Protein AF-A0A9P0B6K7-F1 (afdb_monomer)

Mean predicted aligned error: 12.82 Å

pLDDT: mean 78.96, std 17.1, range [26.72, 96.75]

Nearest PDB structures (foldseek):
  5yxw-assembly1_B  TM=3.369E-01  e=1.550E-01  Measles virus strain Ichinose-B95a
  7tpt-assembly1_C  TM=2.948E-01  e=5.892E+00  Bos taurus
  7omf-assembly1_A  TM=2.029E-01  e=9.571E+00  Homo sapiens

Organism: Brassicogethes aeneus (NCBI:txid1431903)

Solvent-accessible surface area (backbone atoms only — not comparable to full-atom values): 13622 Å² total; per-residue (Å²): 142,83,85,82,85,82,86,82,84,80,82,77,81,60,75,62,66,56,54,56,50,52,51,52,51,51,51,51,52,52,50,51,52,50,51,51,50,52,53,49,51,51,52,52,50,52,50,51,40,52,50,24,38,74,61,15,23,58,33,58,91,81,53,37,73,67,57,49,51,54,52,49,55,56,47,39,66,60,39,43,80,71,55,27,34,63,62,68,58,81,90,52,55,68,61,60,58,76,34,73,39,29,50,63,49,80,52,100,90,46,77,47,78,45,75,62,78,62,67,38,52,64,74,56,61,75,46,81,41,76,60,81,84,71,73,44,83,53,95,80,18,44,29,36,74,61,78,69,49,50,32,39,40,38,28,56,46,96,92,45,75,47,77,46,64,39,34,73,79,50,44,84,48,37,38,68,87,81,74,66,46,62,68,74,72,94,62,81,76,89,51,92,40,53,56,60,36,53,48,41,58,73,73,64,53,51,72,77,60,43,62,78,54,30,58,70,50,71,40,73,60,76,74,77,83,124

Foldseek 3Di:
DDDDDDDDDDDPPDPVVVVVVVVVVVVVVVVVVVVVVVVVVVVVLVVQCVVCQVQLFDRCSVQPLVNVLVVQVVVQVVCVVVQKGFPDDNVVSVLRRVDSQWHWDDDPPDIDIDGRTHMDRNQWDKDKDADDWDFDDDPQWTKIFDAFFGIWIWTDDPNDIDIATQGDPQVVQQDCPPSNDGDGDPDHDPPVQHRVLVVCVVVPHDPVVSVVRTDMDIDRPPPPPD

Sequence (226 aa):
MEEMLKIWTIKKKTLYDKYEADVHDLSSFIFNNMLNTIAMGRHIKKFQILQACKNHEIPTTLITPDILKSDLLRLQKHIEQADQKIAINLEDIHKYYELPITDCVIAEETLMVTVKVPIRRANFRWQLYELLTTPFAWHNQTCHIQHEALFLAVATRNQKEVALTISGTNLHQCKPYENKLCYLPRFSPDNLHGPQCAKMRFHGATVEEIAKTCPMRSLPHLTVFA

Structure (mmCIF, N/CA/C/O backbone):
data_AF-A0A9P0B6K7-F1
#
_entry.id   AF-A0A9P0B6K7-F1
#
loop_
_atom_site.group_P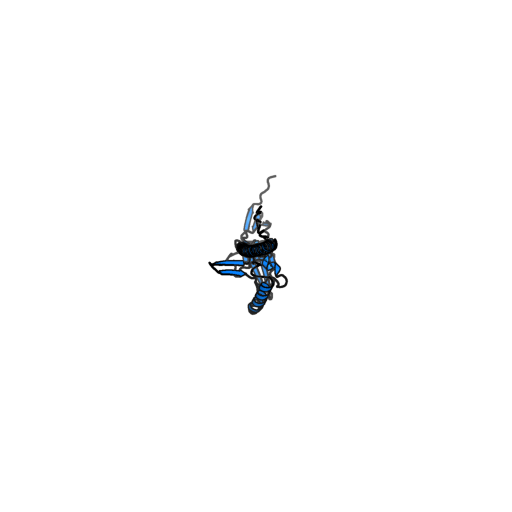DB
_atom_site.id
_atom_site.type_symbol
_atom_site.label_atom_id
_atom_site.label_alt_id
_atom_site.label_comp_id
_atom_site.label_asym_id
_atom_site.label_entity_id
_atom_site.label_seq_id
_atom_site.pdbx_PDB_ins_code
_atom_site.Cartn_x
_atom_site.Cartn_y
_atom_site.Cartn_z
_atom_site.occupancy
_atom_site.B_iso_or_equiv
_atom_site.auth_seq_id
_atom_site.auth_comp_id
_atom_site.auth_asym_id
_atom_site.auth_atom_id
_atom_site.pdbx_PDB_model_num
ATOM 1 N N . MET A 1 1 ? -30.777 15.189 109.398 1.00 36.34 1 MET A N 1
ATOM 2 C CA . MET A 1 1 ? -30.250 13.961 108.772 1.00 36.34 1 MET A CA 1
ATOM 3 C C . MET A 1 1 ? -31.208 13.584 107.664 1.00 36.34 1 MET A C 1
ATOM 5 O O . MET A 1 1 ? -32.210 12.958 107.954 1.00 36.34 1 MET A O 1
ATOM 9 N N . GLU A 1 2 ? -30.940 14.035 106.444 1.00 32.38 2 GLU A N 1
ATOM 10 C CA . GLU A 1 2 ? -31.607 13.567 105.224 1.00 32.38 2 GLU A CA 1
ATOM 11 C C . GLU A 1 2 ? -30.613 13.802 104.080 1.00 32.38 2 GLU A C 1
ATOM 13 O O . GLU A 1 2 ? -30.391 14.930 103.645 1.00 32.38 2 GLU A O 1
ATOM 18 N N . GLU A 1 3 ? -29.916 12.739 103.676 1.00 35.38 3 GLU A N 1
ATOM 19 C CA . GLU A 1 3 ? -29.108 12.716 102.457 1.00 35.38 3 GLU A CA 1
ATOM 20 C C . GLU A 1 3 ? -30.027 12.389 101.275 1.00 35.38 3 GLU A C 1
ATOM 22 O O . GLU A 1 3 ? -30.576 11.292 101.182 1.00 35.38 3 GLU A O 1
ATOM 27 N N . MET A 1 4 ? -30.192 13.338 100.350 1.00 33.88 4 MET A N 1
ATOM 28 C CA . MET A 1 4 ? -30.793 13.067 99.045 1.00 33.88 4 MET A CA 1
ATOM 29 C C . MET A 1 4 ? -29.769 12.412 98.111 1.00 33.88 4 MET A C 1
ATOM 31 O O . MET A 1 4 ? -28.758 13.018 97.747 1.00 33.88 4 MET A O 1
ATOM 35 N N . LEU A 1 5 ? -30.081 11.195 97.661 1.00 31.52 5 LEU A N 1
ATOM 36 C CA . LEU A 1 5 ? -29.404 10.502 96.566 1.00 31.52 5 LEU A CA 1
ATOM 37 C C . LEU A 1 5 ? -29.455 11.319 95.259 1.00 31.52 5 LEU A C 1
ATOM 39 O O . LEU A 1 5 ? -30.527 11.608 94.730 1.00 31.52 5 LEU A O 1
ATOM 43 N N . LYS A 1 6 ? -28.283 11.611 94.678 1.00 35.88 6 LYS A N 1
ATOM 44 C CA . LYS A 1 6 ? -28.133 12.044 93.277 1.00 35.88 6 LYS A CA 1
ATOM 45 C C . LYS A 1 6 ? -28.014 10.818 92.370 1.00 35.88 6 LYS A C 1
ATOM 47 O O . LYS A 1 6 ? -27.014 10.105 92.421 1.00 35.88 6 LYS A O 1
ATOM 52 N N . ILE A 1 7 ? -28.998 10.609 91.500 1.00 33.94 7 ILE A N 1
ATOM 53 C CA . ILE A 1 7 ? -28.937 9.613 90.424 1.00 33.94 7 ILE A CA 1
ATOM 54 C C . ILE A 1 7 ? -28.161 10.219 89.246 1.00 33.94 7 ILE A C 1
ATOM 56 O O . ILE A 1 7 ? -28.622 11.168 88.614 1.00 33.94 7 ILE A O 1
ATOM 60 N N . TRP A 1 8 ? -26.989 9.666 88.929 1.00 26.72 8 TRP A N 1
ATOM 61 C CA . TRP A 1 8 ? -26.284 9.934 87.673 1.00 26.72 8 TRP A CA 1
ATOM 62 C C . TRP A 1 8 ? -26.712 8.907 86.624 1.00 26.72 8 TRP A C 1
ATOM 64 O O . TRP A 1 8 ? -26.529 7.707 86.811 1.00 26.72 8 TRP A O 1
ATOM 74 N N . THR A 1 9 ? -27.254 9.372 85.498 1.00 27.61 9 THR A N 1
ATOM 75 C CA . THR A 1 9 ? -27.503 8.519 84.327 1.00 27.61 9 THR A CA 1
ATOM 76 C C . THR A 1 9 ? -26.298 8.616 83.395 1.00 27.61 9 THR A C 1
ATOM 78 O O . THR A 1 9 ? -26.086 9.645 82.753 1.00 27.61 9 THR A O 1
ATOM 81 N N . ILE A 1 10 ? -25.492 7.557 83.313 1.00 31.17 10 ILE A N 1
ATOM 82 C CA . ILE A 1 10 ? -24.402 7.457 82.335 1.00 31.17 10 ILE A CA 1
ATOM 83 C C . ILE A 1 10 ? -25.010 7.014 81.000 1.00 31.17 10 ILE A C 1
ATOM 85 O O . ILE A 1 10 ? -25.425 5.866 80.849 1.00 31.17 10 ILE A O 1
ATOM 89 N N . LYS A 1 11 ? -25.052 7.911 80.006 1.00 32.78 11 LYS A N 1
ATOM 90 C CA . LYS A 1 11 ? -25.327 7.523 78.615 1.00 32.78 11 LYS A CA 1
ATOM 91 C C . LYS A 1 11 ? -24.095 6.813 78.055 1.00 32.78 11 LYS A C 1
ATOM 93 O O . LYS A 1 11 ? -23.089 7.447 77.745 1.00 32.78 11 LYS A O 1
ATOM 98 N N . LYS A 1 12 ? -24.172 5.489 77.920 1.00 34.94 12 LYS A N 1
ATOM 99 C CA . LYS A 1 12 ? -23.176 4.687 77.203 1.00 34.94 12 LYS A CA 1
ATOM 100 C C . LYS A 1 12 ? -23.378 4.931 75.703 1.00 34.94 12 LYS A C 1
ATOM 102 O O . LYS A 1 12 ? -24.313 4.400 75.119 1.00 34.94 12 LYS A O 1
ATOM 107 N N . LYS A 1 13 ? -22.536 5.768 75.088 1.00 39.94 13 LYS A N 1
ATOM 108 C CA . LYS A 1 13 ? -22.441 5.858 73.624 1.00 39.94 13 LYS A CA 1
ATOM 109 C C . LYS A 1 13 ? -21.667 4.621 73.170 1.00 39.94 13 LYS A C 1
ATOM 111 O O . LYS A 1 13 ? -20.454 4.537 73.351 1.00 39.94 13 LYS A O 1
ATOM 116 N N . THR A 1 14 ? -22.398 3.601 72.746 1.00 38.84 14 THR A N 1
ATOM 117 C CA . THR A 1 14 ? -21.866 2.310 72.316 1.00 38.84 14 THR A CA 1
ATOM 118 C C . THR A 1 14 ? -20.941 2.501 71.117 1.00 38.84 14 THR A C 1
ATOM 120 O O . THR A 1 14 ? -21.320 3.102 70.121 1.00 38.84 14 THR A O 1
ATOM 123 N N . LEU A 1 15 ? -19.724 1.951 71.203 1.00 44.12 15 LEU A N 1
ATOM 124 C CA . LEU A 1 15 ? -18.731 1.879 70.117 1.00 44.12 15 LEU A CA 1
ATOM 125 C C . LEU A 1 15 ? -19.257 1.205 68.828 1.00 44.12 15 LEU A C 1
ATOM 127 O O . LEU A 1 15 ? -18.578 1.243 67.807 1.00 44.12 15 LEU A O 1
ATOM 131 N N . TYR A 1 16 ? -20.443 0.596 68.887 1.00 40.53 16 TYR A N 1
ATOM 132 C CA . TYR A 1 16 ? -21.089 -0.135 67.800 1.00 40.53 16 TYR A CA 1
ATOM 133 C C . TYR A 1 16 ? -21.592 0.786 66.675 1.00 40.53 16 TYR A C 1
ATOM 135 O O . TYR A 1 16 ? -21.326 0.504 65.512 1.00 40.53 16 TYR A O 1
ATOM 143 N N . ASP A 1 17 ? -22.182 1.941 67.004 1.00 44.69 17 ASP A N 1
ATOM 144 C CA . ASP A 1 17 ? -22.731 2.871 65.995 1.00 44.69 17 ASP A CA 1
ATOM 145 C C . ASP A 1 17 ? -21.632 3.543 65.154 1.00 44.69 17 ASP A C 1
ATOM 147 O O . ASP A 1 17 ? -21.862 3.988 64.032 1.00 44.69 17 ASP A O 1
ATOM 151 N N . LYS A 1 18 ? -20.408 3.617 65.695 1.00 47.25 18 LYS A N 1
ATOM 152 C CA . LYS A 1 18 ? -19.254 4.182 64.990 1.00 47.25 18 LYS A CA 1
ATOM 153 C C . LYS A 1 18 ? -18.725 3.224 63.918 1.00 47.25 18 LYS A C 1
ATOM 155 O O . LYS A 1 18 ? -18.372 3.666 62.836 1.00 47.25 18 LYS A O 1
ATOM 160 N N . TYR A 1 19 ? -18.736 1.920 64.198 1.00 48.81 19 TYR A N 1
ATOM 161 C CA . TYR A 1 19 ? -18.268 0.897 63.260 1.00 48.81 19 TYR A CA 1
ATOM 162 C C . TYR A 1 19 ? -19.183 0.764 62.035 1.00 48.81 19 TYR A C 1
ATOM 164 O O . TYR A 1 19 ? -18.69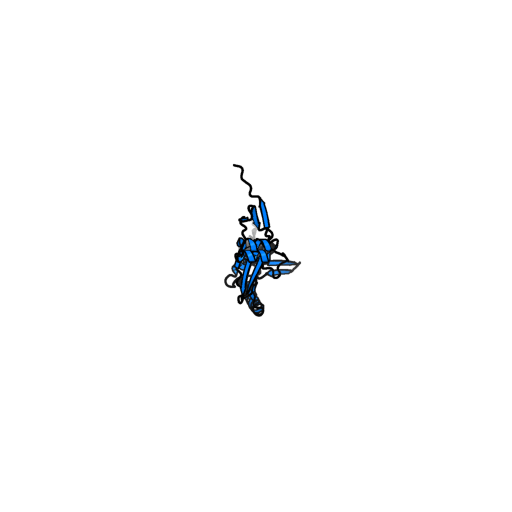7 0.558 60.929 1.00 48.81 19 TYR A O 1
ATOM 172 N N . GLU A 1 20 ? -20.498 0.909 62.208 1.00 50.34 20 GLU A N 1
ATOM 173 C CA . GLU A 1 20 ? -21.465 0.814 61.106 1.00 50.34 20 GLU A CA 1
ATOM 174 C C . GLU A 1 20 ? -21.425 2.053 60.192 1.00 50.34 20 GLU A C 1
ATOM 176 O O . GLU A 1 20 ? -21.462 1.923 58.967 1.00 50.34 20 GLU A O 1
ATOM 181 N N . ALA A 1 21 ? -21.229 3.245 60.773 1.00 54.16 21 ALA A N 1
ATOM 182 C CA . ALA A 1 21 ? -20.989 4.479 60.025 1.00 54.16 21 ALA A CA 1
ATOM 183 C C . ALA A 1 21 ? -19.657 4.443 59.252 1.00 54.16 21 ALA A C 1
ATOM 185 O O . ALA A 1 21 ? -19.632 4.781 58.070 1.00 54.16 21 ALA A O 1
ATOM 186 N N . ASP A 1 22 ? -18.577 3.957 59.875 1.00 56.88 22 ASP A N 1
ATOM 187 C CA . ASP A 1 22 ? -17.256 3.850 59.241 1.00 56.88 22 ASP A CA 1
ATOM 188 C C . ASP A 1 22 ? -17.259 2.833 58.074 1.00 56.88 22 ASP A C 1
ATOM 190 O O . ASP A 1 22 ? -16.620 3.062 57.046 1.00 56.88 22 ASP A O 1
ATOM 194 N N . VAL A 1 23 ? -18.012 1.727 58.181 1.00 59.69 23 VAL A N 1
ATOM 195 C CA . VAL A 1 23 ? -18.175 0.738 57.093 1.00 59.69 23 VAL A CA 1
ATOM 196 C C . VAL A 1 23 ? -19.015 1.299 55.942 1.00 59.69 23 VAL A C 1
ATOM 198 O O . VAL A 1 23 ? -18.675 1.086 54.774 1.00 59.69 23 VAL A O 1
ATOM 201 N N . HIS A 1 24 ? -20.080 2.049 56.240 1.00 60.25 24 HIS A N 1
ATOM 202 C CA . HIS A 1 24 ? -20.893 2.710 55.219 1.00 60.25 24 HIS A CA 1
ATOM 203 C C . HIS A 1 24 ? -20.095 3.800 54.478 1.00 60.25 24 HIS A C 1
ATOM 205 O O . HIS A 1 24 ? -20.134 3.866 53.245 1.00 60.25 24 HIS A O 1
ATOM 211 N N . ASP A 1 25 ? -19.290 4.589 55.193 1.00 66.62 25 ASP A N 1
ATOM 212 C CA . ASP A 1 25 ? -18.404 5.598 54.604 1.00 66.62 25 ASP A CA 1
ATOM 213 C C . ASP A 1 25 ? -17.283 4.976 53.762 1.00 66.62 25 ASP A C 1
ATOM 215 O O . ASP A 1 25 ? -17.015 5.445 52.654 1.00 66.62 25 ASP A O 1
ATOM 219 N N . LEU A 1 26 ? -16.687 3.860 54.199 1.00 66.00 26 LEU A N 1
ATOM 220 C CA . LEU A 1 26 ? -15.738 3.119 53.362 1.00 66.00 26 LEU A CA 1
ATOM 221 C C . LEU A 1 26 ? -16.402 2.572 52.093 1.00 66.00 26 LEU A C 1
ATOM 223 O O . LEU A 1 26 ? -15.822 2.661 51.011 1.00 66.00 26 LEU A O 1
ATOM 227 N N . SER A 1 27 ? -17.615 2.024 52.201 1.00 67.00 27 SER A N 1
ATOM 228 C CA . SER A 1 27 ? -18.336 1.471 51.050 1.00 67.00 27 SER A CA 1
ATOM 229 C C . SER A 1 27 ? -18.689 2.548 50.018 1.00 67.00 27 SER A C 1
ATOM 231 O O . SER A 1 27 ? -18.496 2.341 48.818 1.00 67.00 27 SER A O 1
ATOM 233 N N . SER A 1 28 ? -19.116 3.730 50.474 1.00 68.38 28 SER A N 1
ATOM 234 C CA . SER A 1 28 ? -19.447 4.860 49.606 1.00 68.38 28 SER A CA 1
ATOM 235 C C . SER A 1 28 ? -18.194 5.475 48.974 1.00 68.38 28 SER A C 1
ATOM 237 O O . SER A 1 28 ? -18.199 5.798 47.785 1.00 68.38 28 SER A O 1
ATOM 239 N N . PHE A 1 29 ? -17.081 5.546 49.711 1.00 71.31 29 PHE A N 1
ATOM 240 C CA . PHE A 1 29 ? -15.782 5.959 49.181 1.00 71.31 29 PHE A CA 1
ATOM 241 C C . PHE A 1 29 ? -15.262 4.994 48.106 1.00 71.31 29 PHE A C 1
ATOM 243 O O . PHE A 1 29 ? -14.816 5.433 47.044 1.00 71.31 29 PHE A O 1
ATOM 250 N N . ILE A 1 30 ? -15.354 3.678 48.332 1.00 72.25 30 ILE A N 1
ATOM 251 C CA . ILE A 1 30 ? -14.971 2.656 47.346 1.00 72.25 30 ILE A CA 1
ATOM 252 C C . ILE A 1 30 ? -15.859 2.754 46.101 1.00 72.25 30 ILE A C 1
ATOM 254 O O . ILE A 1 30 ? -15.341 2.769 44.984 1.00 72.25 30 ILE A O 1
ATOM 258 N N . PHE A 1 31 ? -17.176 2.880 46.272 1.00 76.56 31 PHE A N 1
ATOM 259 C CA . PHE A 1 31 ? -18.122 2.981 45.161 1.00 76.56 31 PHE A CA 1
ATOM 260 C C . PHE A 1 31 ? -17.895 4.246 44.318 1.00 76.56 31 PHE A C 1
ATOM 262 O O . PHE A 1 31 ? -17.816 4.166 43.092 1.00 76.56 31 PHE A O 1
ATOM 269 N N . ASN A 1 32 ? -17.688 5.401 44.957 1.00 75.62 32 ASN A N 1
ATOM 270 C CA . ASN A 1 32 ? -17.376 6.654 44.267 1.00 75.62 32 ASN A CA 1
ATOM 271 C C . ASN A 1 32 ? -16.035 6.586 43.523 1.00 75.62 32 ASN A C 1
ATOM 273 O O . ASN A 1 32 ? -15.947 7.010 42.371 1.00 75.62 32 ASN A O 1
ATOM 277 N N . ASN A 1 33 ? -14.999 5.992 44.124 1.00 74.94 33 ASN A N 1
ATOM 278 C CA . ASN A 1 33 ? -13.728 5.763 43.431 1.00 74.94 33 ASN A CA 1
ATOM 279 C C . ASN A 1 33 ? -13.879 4.803 42.247 1.00 74.94 33 ASN A C 1
ATOM 281 O O . ASN A 1 33 ? -13.280 5.027 41.194 1.00 74.94 33 ASN A O 1
ATOM 285 N N . MET A 1 34 ? -14.712 3.770 42.373 1.00 75.31 34 MET A N 1
ATOM 286 C CA . MET A 1 34 ? -14.998 2.839 41.285 1.00 75.31 34 MET A CA 1
ATOM 287 C C . MET A 1 34 ? -15.710 3.545 40.123 1.00 75.31 34 MET A C 1
ATOM 289 O O . MET A 1 34 ? -15.296 3.400 38.972 1.00 75.31 34 MET A O 1
ATOM 293 N N . LEU A 1 35 ? -16.716 4.377 40.412 1.00 77.62 35 LEU A N 1
ATOM 294 C CA . LEU A 1 35 ? -17.405 5.199 39.412 1.00 77.62 35 LEU A CA 1
ATOM 295 C C . LEU A 1 35 ? -16.454 6.177 38.715 1.00 77.62 35 LEU A C 1
ATOM 297 O O . LEU A 1 35 ? -16.458 6.262 37.485 1.00 77.62 35 LEU A O 1
ATOM 301 N N . ASN A 1 36 ? -15.593 6.853 39.476 1.00 77.12 36 ASN A N 1
ATOM 302 C CA . ASN A 1 36 ? -14.574 7.748 38.930 1.00 77.12 36 ASN A CA 1
ATOM 303 C C . ASN A 1 36 ? -13.581 6.994 38.036 1.00 77.12 36 ASN A C 1
ATOM 305 O O . ASN A 1 36 ? -13.214 7.482 36.968 1.00 77.12 36 ASN A O 1
ATOM 309 N N . THR A 1 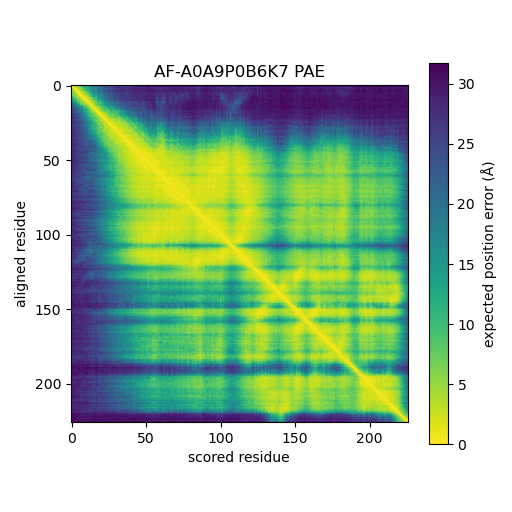37 ? -13.202 5.772 38.415 1.00 77.25 37 THR A N 1
ATOM 310 C CA . THR A 1 37 ? -12.313 4.916 37.614 1.00 77.25 37 THR A CA 1
ATOM 311 C C . THR A 1 37 ? -12.978 4.491 36.302 1.00 77.25 37 THR A C 1
ATOM 313 O O . THR A 1 37 ? -12.346 4.525 35.247 1.00 77.25 37 THR A O 1
ATOM 316 N N . ILE A 1 38 ? -14.271 4.151 36.327 1.00 80.12 38 ILE A N 1
ATOM 317 C CA . ILE A 1 38 ? -15.046 3.817 35.122 1.00 80.12 38 ILE A CA 1
ATOM 318 C C . ILE A 1 38 ? -15.172 5.039 34.205 1.00 80.12 38 ILE A C 1
ATOM 320 O O . ILE A 1 38 ? -14.963 4.923 32.994 1.00 80.12 38 ILE A O 1
ATOM 324 N N . ALA A 1 39 ? -15.493 6.208 34.765 1.00 78.38 39 ALA A N 1
ATOM 325 C CA . ALA A 1 39 ? -15.583 7.459 34.018 1.00 78.38 39 ALA A CA 1
ATOM 326 C C . ALA A 1 39 ? -14.239 7.803 33.359 1.00 78.38 39 ALA A C 1
ATOM 328 O O . ALA A 1 39 ? -14.185 8.036 32.149 1.00 78.38 39 ALA A O 1
ATOM 329 N N . MET A 1 40 ? -13.141 7.721 34.112 1.00 78.62 40 MET A N 1
ATOM 330 C CA . MET A 1 40 ? -11.788 7.913 33.591 1.00 78.62 40 MET A CA 1
ATOM 331 C C . MET A 1 40 ? -11.458 6.901 32.485 1.00 78.62 40 MET A C 1
ATOM 333 O O . MET A 1 40 ? -10.959 7.279 31.427 1.00 78.62 40 MET A O 1
ATOM 337 N N . GLY A 1 41 ? -11.826 5.628 32.661 1.00 79.94 41 GLY A N 1
ATOM 338 C CA . GLY A 1 41 ? -11.671 4.593 31.638 1.00 79.94 41 GLY A CA 1
ATOM 339 C C . GLY A 1 41 ? -12.409 4.915 30.333 1.00 79.94 41 GLY A C 1
ATOM 340 O O . GLY A 1 41 ? -11.873 4.683 29.248 1.00 79.94 41 GLY A O 1
ATOM 341 N N . ARG A 1 42 ? -13.609 5.509 30.406 1.00 81.81 42 ARG A N 1
ATOM 342 C CA . ARG A 1 42 ? -14.340 5.987 29.217 1.00 81.81 42 ARG A CA 1
ATOM 343 C C . ARG A 1 42 ? -13.609 7.139 28.530 1.00 81.81 42 ARG A C 1
ATOM 345 O O . ARG A 1 42 ? -13.485 7.123 27.305 1.00 81.81 42 ARG A O 1
ATOM 352 N N . HIS A 1 43 ? -13.093 8.102 29.294 1.00 83.75 43 HIS A N 1
ATOM 353 C CA . HIS A 1 43 ? -12.313 9.215 28.746 1.00 83.75 43 HIS A CA 1
ATOM 354 C C . HIS A 1 43 ? -11.029 8.736 28.062 1.00 83.75 43 HIS A C 1
ATOM 356 O O . HIS A 1 43 ? -10.747 9.168 26.945 1.00 83.75 43 HIS A O 1
ATOM 362 N N . ILE A 1 44 ? -10.305 7.795 28.674 1.00 86.00 44 ILE A N 1
ATOM 363 C CA . ILE A 1 44 ? -9.090 7.201 28.102 1.00 86.00 44 ILE A CA 1
ATOM 364 C C . ILE A 1 44 ? -9.408 6.486 26.787 1.00 86.00 44 ILE A C 1
ATOM 366 O O . ILE A 1 44 ? -8.746 6.742 25.784 1.00 86.00 44 ILE A O 1
ATOM 370 N N . LYS A 1 45 ? -10.453 5.647 26.750 1.00 86.31 45 LYS A N 1
ATOM 371 C CA . LYS A 1 45 ? -10.866 4.959 25.515 1.00 86.31 45 LYS A CA 1
ATOM 372 C C . LYS A 1 45 ? -11.230 5.947 24.412 1.00 86.31 45 LYS A C 1
ATOM 374 O O . LYS A 1 45 ? -10.755 5.805 23.290 1.00 86.31 45 LYS A O 1
ATOM 379 N N . LYS A 1 46 ? -12.030 6.970 24.731 1.00 87.19 46 LYS A N 1
ATOM 380 C CA . LYS A 1 46 ? -12.400 8.015 23.768 1.00 87.19 46 LYS A CA 1
ATOM 381 C C . LYS A 1 46 ? -11.159 8.725 23.231 1.00 87.19 46 LYS A C 1
ATOM 383 O O . LYS A 1 46 ? -11.036 8.902 22.026 1.00 87.19 46 LYS A O 1
ATOM 388 N N . PHE A 1 47 ? -10.224 9.085 24.106 1.00 88.88 47 PHE A N 1
ATOM 389 C CA . PHE A 1 47 ? -8.970 9.712 23.704 1.00 88.88 47 PHE A CA 1
ATOM 390 C C . PHE A 1 47 ? -8.139 8.805 22.787 1.00 88.88 47 PHE A C 1
ATOM 392 O O . PHE A 1 47 ? -7.705 9.259 21.735 1.00 88.88 47 PHE A O 1
ATOM 399 N N . GLN A 1 48 ? -7.977 7.524 23.129 1.00 90.56 48 GLN A N 1
ATOM 400 C CA . GLN A 1 48 ? -7.245 6.551 22.308 1.00 90.56 48 GLN A CA 1
ATOM 401 C C . GLN A 1 48 ? -7.857 6.392 20.913 1.00 90.56 48 GLN A C 1
ATOM 403 O O . GLN A 1 48 ? -7.131 6.402 19.924 1.00 90.56 48 GLN A O 1
ATOM 408 N N . ILE A 1 49 ? -9.188 6.307 20.823 1.00 90.62 49 ILE A N 1
ATOM 409 C CA . ILE A 1 49 ? -9.896 6.226 19.540 1.00 90.62 49 ILE A CA 1
ATOM 410 C C . ILE A 1 49 ? -9.630 7.479 18.700 1.00 90.62 49 ILE A C 1
ATOM 412 O O . ILE A 1 49 ? -9.305 7.376 17.522 1.00 90.62 49 ILE A O 1
ATOM 416 N N . LEU A 1 50 ? -9.731 8.665 19.309 1.00 91.12 50 LEU A N 1
ATOM 417 C CA . LEU A 1 50 ? -9.485 9.929 18.615 1.00 91.12 50 LEU A CA 1
ATOM 418 C C . LEU A 1 50 ? -8.033 10.060 18.141 1.00 91.12 50 LEU A C 1
ATOM 420 O O . LEU A 1 50 ? -7.807 10.590 17.057 1.00 91.12 50 LEU A O 1
ATOM 424 N N . GLN A 1 51 ? -7.063 9.587 18.925 1.00 92.88 51 GLN A N 1
ATOM 425 C CA . GLN A 1 51 ? -5.654 9.581 18.526 1.00 92.88 51 GLN A CA 1
ATOM 426 C C . GLN A 1 51 ? -5.410 8.641 17.345 1.00 92.88 51 GLN A C 1
ATOM 428 O O . GLN A 1 51 ? -4.849 9.078 16.345 1.00 92.88 51 GLN A O 1
ATOM 433 N N . ALA A 1 52 ? -5.915 7.404 17.407 1.00 93.50 52 ALA A N 1
ATOM 434 C CA . ALA A 1 52 ? -5.824 6.465 16.289 1.00 93.50 52 ALA A CA 1
ATOM 435 C C . ALA A 1 52 ? -6.446 7.061 15.013 1.00 93.50 52 ALA A C 1
ATOM 437 O O . ALA A 1 52 ? -5.813 7.090 13.964 1.00 93.50 52 ALA A O 1
ATOM 438 N N . CYS A 1 53 ? -7.633 7.665 15.126 1.00 90.81 53 CYS A N 1
ATOM 439 C CA . CYS A 1 53 ? -8.285 8.357 14.016 1.00 90.81 53 CYS A CA 1
ATOM 440 C C . CYS A 1 53 ? -7.449 9.503 13.427 1.00 90.81 53 CYS A C 1
ATOM 442 O O . CYS A 1 53 ? -7.374 9.633 12.208 1.00 90.81 53 CYS A O 1
ATOM 444 N N . LYS A 1 54 ? -6.814 10.332 14.268 1.00 92.25 54 LYS A N 1
ATOM 445 C CA . LYS A 1 54 ? -5.921 11.412 13.808 1.00 92.25 54 LYS A CA 1
ATOM 446 C C . LYS A 1 54 ? -4.690 10.877 13.081 1.00 92.25 54 LYS A C 1
ATOM 448 O O . LYS A 1 54 ? -4.227 11.512 12.141 1.00 92.25 54 LYS A O 1
ATOM 453 N N . ASN A 1 55 ? -4.193 9.719 13.501 1.00 93.31 55 ASN A N 1
ATOM 454 C CA . ASN A 1 55 ? -3.052 9.050 12.885 1.00 93.31 55 ASN A CA 1
ATOM 455 C C . ASN A 1 55 ? -3.441 8.195 11.668 1.00 93.31 55 ASN A C 1
ATOM 457 O O . ASN A 1 55 ? -2.574 7.564 11.069 1.00 93.31 55 ASN A O 1
ATOM 461 N N . HIS A 1 56 ? -4.724 8.166 11.290 1.00 93.19 56 HIS A N 1
ATOM 462 C CA . HIS A 1 56 ? -5.269 7.268 10.268 1.00 93.19 56 HIS A CA 1
ATOM 463 C C . HIS A 1 56 ? -5.093 5.772 10.590 1.00 93.19 56 HIS A C 1
ATOM 465 O O . HIS A 1 56 ? -5.153 4.923 9.702 1.00 93.19 56 HIS A O 1
ATOM 471 N N . GLU A 1 57 ? -4.924 5.423 11.860 1.00 94.50 57 GLU A N 1
ATOM 472 C CA . GLU A 1 57 ? -4.763 4.056 12.349 1.00 94.50 57 GLU A CA 1
ATOM 473 C C . GLU A 1 57 ? -6.109 3.455 12.764 1.00 94.50 57 GLU A C 1
ATOM 475 O O . GLU A 1 57 ? -7.059 4.160 13.118 1.00 94.50 57 GLU A O 1
ATOM 480 N N . ILE A 1 58 ? -6.194 2.123 12.746 1.00 95.50 58 ILE A N 1
ATOM 481 C CA . ILE A 1 58 ? -7.397 1.412 13.182 1.00 95.50 58 ILE A CA 1
ATOM 482 C C . ILE A 1 58 ? -7.470 1.459 14.721 1.00 95.50 58 ILE A C 1
ATOM 484 O O . ILE A 1 58 ? -6.585 0.918 15.389 1.00 95.50 58 ILE A O 1
ATOM 488 N N . PRO A 1 59 ? -8.528 2.035 15.323 1.00 94.00 59 PRO A N 1
ATOM 489 C CA . PRO A 1 59 ? -8.675 2.064 16.774 1.00 94.00 59 PRO A CA 1
ATOM 490 C C . PRO A 1 59 ? -8.960 0.658 17.325 1.00 94.00 59 PRO A C 1
ATOM 492 O O . PRO A 1 59 ? -10.093 0.179 17.272 1.00 94.00 59 PRO A O 1
ATOM 495 N N . THR A 1 60 ? -7.949 0.012 17.911 1.00 92.56 60 THR A N 1
ATOM 496 C CA . THR A 1 60 ? -8.023 -1.358 18.470 1.00 92.56 60 THR A CA 1
ATOM 497 C C . THR A 1 60 ? -9.082 -1.530 19.559 1.00 92.56 60 THR A C 1
ATOM 499 O O . THR A 1 60 ? -9.601 -2.626 19.760 1.00 92.56 60 THR A O 1
ATOM 502 N N . THR A 1 61 ? -9.426 -0.447 20.257 1.00 89.44 61 THR A N 1
ATOM 503 C CA . THR A 1 61 ? -10.464 -0.424 21.296 1.00 89.44 61 THR A CA 1
ATOM 504 C C . THR A 1 61 ? -11.884 -0.492 20.740 1.00 89.44 61 THR A C 1
ATOM 506 O O . THR A 1 61 ? -12.793 -0.864 21.482 1.00 89.44 61 THR A O 1
ATOM 509 N N . LEU A 1 62 ? -12.079 -0.129 19.467 1.00 90.75 62 LEU A N 1
ATOM 510 C CA . LEU A 1 62 ? -13.366 -0.169 18.772 1.00 90.75 62 LEU A CA 1
ATOM 511 C C . LEU A 1 62 ? -13.435 -1.345 17.790 1.00 90.75 62 LEU A C 1
ATOM 513 O O . LEU A 1 62 ? -14.447 -2.036 17.728 1.00 90.75 62 LEU A O 1
ATOM 517 N N . ILE A 1 63 ? -12.357 -1.575 17.039 1.00 94.56 63 ILE A N 1
ATOM 518 C CA . ILE A 1 63 ? -12.246 -2.625 16.025 1.00 94.56 63 ILE A CA 1
ATOM 519 C C . ILE A 1 63 ? -11.150 -3.587 16.479 1.00 94.56 63 ILE A C 1
ATOM 521 O O . ILE A 1 63 ? -9.962 -3.368 16.228 1.00 94.56 63 ILE A O 1
ATOM 525 N N . THR A 1 64 ? -11.546 -4.653 17.173 1.00 94.88 64 THR A N 1
ATOM 526 C CA . THR A 1 64 ? -10.615 -5.690 17.637 1.00 94.88 64 THR A CA 1
ATOM 527 C C . THR A 1 64 ? -10.153 -6.581 16.475 1.00 94.88 64 THR A C 1
ATOM 529 O O . THR A 1 64 ? -10.838 -6.647 15.448 1.00 94.88 64 THR A O 1
ATOM 532 N N . PRO A 1 65 ? -9.025 -7.307 16.618 1.00 95.56 65 PRO A N 1
ATOM 533 C CA . PRO A 1 65 ? -8.523 -8.187 15.561 1.00 95.56 65 PRO A CA 1
ATOM 534 C C . PRO A 1 65 ? -9.543 -9.231 15.093 1.00 95.56 65 PRO A C 1
ATOM 536 O O . PRO A 1 65 ? -9.606 -9.528 13.902 1.00 95.56 65 PRO A O 1
ATOM 539 N N . ASP A 1 66 ? -10.378 -9.746 16.000 1.00 95.69 66 ASP A N 1
ATOM 540 C CA . ASP A 1 66 ? -11.429 -10.715 15.670 1.00 95.69 66 ASP A CA 1
ATOM 541 C C . ASP A 1 66 ? -12.542 -10.095 14.818 1.00 95.69 66 ASP A C 1
ATOM 543 O O . ASP A 1 66 ? -12.966 -10.694 13.825 1.00 95.69 66 ASP A O 1
ATOM 547 N N . ILE A 1 67 ? -12.976 -8.874 15.166 1.00 95.75 67 ILE A N 1
ATOM 548 C CA . ILE A 1 67 ? -13.962 -8.112 14.385 1.00 95.75 67 ILE A CA 1
ATOM 549 C C . ILE A 1 67 ? -13.403 -7.857 12.984 1.00 95.75 67 ILE A C 1
ATOM 551 O O . ILE A 1 67 ? -14.041 -8.213 11.992 1.00 95.75 67 ILE A O 1
ATOM 555 N N . LEU A 1 68 ? -12.177 -7.327 12.900 1.00 96.19 68 LEU A N 1
ATOM 556 C CA . LEU A 1 68 ? -11.538 -7.032 11.621 1.00 96.19 68 LEU A CA 1
ATOM 557 C C . LEU A 1 68 ? -11.379 -8.296 10.772 1.00 96.19 68 LEU A C 1
ATOM 559 O O . LEU A 1 68 ? -11.712 -8.290 9.591 1.00 96.19 68 LEU A O 1
ATOM 563 N N . LYS A 1 69 ? -10.917 -9.404 11.357 1.00 96.75 69 LYS A N 1
ATOM 564 C CA . LYS A 1 69 ? -10.739 -10.673 10.641 1.00 96.75 69 LYS A CA 1
ATOM 565 C C . LYS A 1 69 ? -12.060 -11.203 10.082 1.00 96.75 69 LYS A C 1
ATOM 567 O O . LYS A 1 69 ? -12.098 -11.637 8.931 1.00 96.75 69 LYS A O 1
ATOM 572 N N . SER A 1 70 ? -13.137 -11.148 10.865 1.00 96.50 70 SER A N 1
ATOM 573 C CA . SER A 1 70 ? -14.480 -11.533 10.417 1.00 96.50 70 SER A CA 1
ATOM 574 C C . SER A 1 70 ? -14.961 -10.663 9.247 1.00 96.50 70 SER A C 1
ATOM 576 O O . SER A 1 70 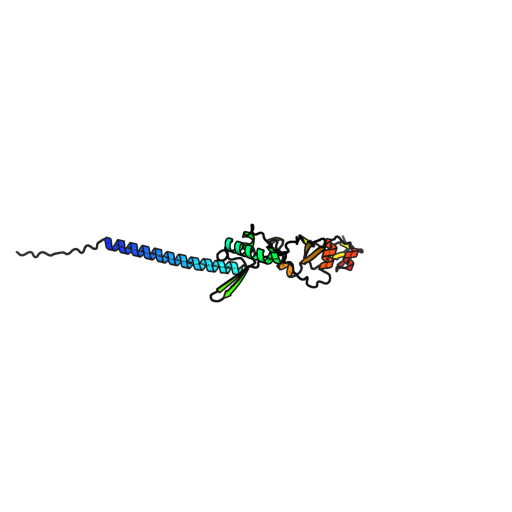? -15.451 -11.176 8.236 1.00 96.50 70 SER A O 1
ATOM 578 N N . ASP A 1 71 ? -14.758 -9.349 9.338 1.00 96.00 71 ASP A N 1
ATOM 579 C CA . ASP A 1 71 ? -15.137 -8.409 8.283 1.00 96.00 71 ASP A CA 1
ATOM 580 C C . ASP A 1 71 ? -14.321 -8.600 7.005 1.00 96.00 71 ASP A C 1
ATOM 582 O O . ASP A 1 71 ? -14.887 -8.623 5.909 1.00 96.00 71 ASP A O 1
ATOM 586 N N . LEU A 1 72 ? -13.013 -8.823 7.131 1.00 96.56 72 LEU A N 1
ATOM 587 C CA . LEU A 1 72 ? -12.137 -9.126 6.004 1.00 96.56 72 LEU A CA 1
ATOM 588 C C . LEU A 1 72 ? -12.507 -10.457 5.337 1.00 96.56 72 LEU A C 1
ATOM 590 O O . LEU A 1 72 ? -12.508 -10.535 4.112 1.00 96.56 72 LEU A O 1
ATOM 594 N N . LEU A 1 73 ? -12.889 -11.489 6.096 1.00 96.31 73 LEU A N 1
ATOM 595 C CA . LEU A 1 73 ? -13.385 -12.753 5.532 1.00 96.31 73 LEU A CA 1
ATOM 596 C C . LEU A 1 73 ? -14.656 -12.549 4.702 1.00 96.31 73 LEU A C 1
ATOM 598 O O . LEU A 1 73 ? -14.806 -13.129 3.625 1.00 96.31 73 LEU A O 1
ATOM 602 N N . ARG A 1 74 ? -15.578 -11.717 5.191 1.00 95.62 74 ARG A N 1
ATOM 603 C CA . ARG A 1 74 ? -16.799 -11.361 4.460 1.00 95.62 74 ARG A CA 1
ATOM 604 C C . ARG A 1 74 ? -16.483 -10.555 3.200 1.00 95.62 74 ARG A C 1
ATOM 606 O O . ARG A 1 74 ? -17.044 -10.846 2.146 1.00 95.62 74 ARG A O 1
ATOM 613 N N . LEU A 1 75 ? -15.565 -9.594 3.292 1.00 94.75 75 LEU A N 1
ATOM 614 C CA . LEU A 1 75 ? -15.102 -8.806 2.153 1.00 94.75 75 LEU A CA 1
ATOM 615 C C . LEU A 1 75 ? -14.432 -9.686 1.091 1.00 94.75 75 LEU A C 1
ATOM 617 O O . LEU A 1 75 ? -14.760 -9.560 -0.085 1.00 94.75 75 LEU A O 1
ATOM 621 N N . GLN A 1 76 ? -13.542 -10.597 1.498 1.00 94.69 76 GLN A N 1
ATOM 622 C CA . GLN A 1 76 ? -12.826 -11.518 0.612 1.00 94.69 76 GLN A CA 1
ATOM 623 C C . GLN A 1 76 ? -13.805 -12.309 -0.266 1.00 94.69 76 GLN A C 1
ATOM 625 O O . GLN A 1 76 ? -13.667 -12.303 -1.486 1.00 94.69 76 GLN A O 1
ATOM 630 N N . LYS A 1 77 ? -14.859 -12.882 0.332 1.00 93.62 77 LYS A N 1
ATOM 631 C CA . LYS A 1 77 ? -15.910 -13.609 -0.404 1.00 93.62 77 LYS A CA 1
ATOM 632 C C . LYS A 1 77 ? -16.611 -12.752 -1.461 1.00 93.62 77 LYS A C 1
ATOM 634 O O . LYS A 1 77 ? -17.024 -13.266 -2.496 1.00 93.62 77 LYS A O 1
ATOM 639 N N . HIS A 1 78 ? -16.778 -11.456 -1.198 1.00 93.44 78 HIS A N 1
ATOM 640 C CA . HIS A 1 78 ? -17.436 -10.544 -2.130 1.00 93.44 78 HIS A CA 1
ATOM 641 C C . HIS A 1 78 ? -16.519 -10.161 -3.299 1.00 93.44 78 HIS A C 1
ATOM 643 O O . HIS A 1 78 ? -16.941 -10.184 -4.451 1.00 93.44 78 HIS A O 1
ATOM 649 N N . ILE A 1 79 ? -15.249 -9.853 -3.020 1.00 93.75 79 ILE A N 1
ATOM 650 C CA . ILE A 1 79 ? -14.307 -9.378 -4.046 1.00 93.75 79 ILE A CA 1
ATOM 651 C C . ILE A 1 79 ? -13.728 -10.507 -4.910 1.00 93.75 79 ILE A C 1
ATOM 653 O O . ILE A 1 79 ? -13.304 -10.255 -6.038 1.00 93.75 79 ILE A O 1
ATOM 657 N N . GLU A 1 80 ? -13.746 -11.754 -4.431 1.00 92.94 80 GLU A N 1
ATOM 658 C CA . GLU A 1 80 ? -13.332 -12.929 -5.213 1.00 92.94 80 GLU A CA 1
ATOM 659 C C . GLU A 1 80 ? -14.132 -13.081 -6.510 1.00 92.94 80 GLU A C 1
ATOM 661 O O . GLU A 1 80 ? -13.574 -13.465 -7.538 1.00 92.94 80 GLU A O 1
ATOM 666 N N . GLN A 1 81 ? -15.406 -12.676 -6.498 1.00 90.62 81 GLN A N 1
ATOM 667 C CA . GLN A 1 81 ? -16.276 -12.670 -7.679 1.00 90.62 81 GLN A CA 1
ATOM 668 C C . GLN A 1 81 ? -15.733 -11.779 -8.812 1.00 90.62 81 GLN A C 1
ATOM 670 O O . GLN A 1 81 ? -16.065 -11.987 -9.976 1.00 90.62 81 GLN A O 1
ATOM 675 N N . ALA A 1 82 ? -14.873 -10.809 -8.485 1.00 88.88 82 ALA A N 1
ATOM 676 C CA . ALA A 1 82 ? -14.268 -9.865 -9.419 1.00 88.88 82 ALA A CA 1
ATOM 677 C C . ALA A 1 82 ? -12.782 -10.162 -9.730 1.00 88.88 82 ALA A C 1
ATOM 679 O O . ALA A 1 82 ? -12.060 -9.255 -10.152 1.00 88.88 82 ALA A O 1
ATOM 680 N N . ASP A 1 83 ? -12.299 -11.398 -9.516 1.00 89.06 83 ASP A N 1
ATOM 681 C CA . ASP A 1 83 ? -10.880 -11.788 -9.690 1.00 89.06 83 ASP A CA 1
ATOM 682 C C . ASP A 1 83 ? -9.937 -10.922 -8.823 1.00 89.06 83 ASP A C 1
ATOM 684 O O . ASP A 1 83 ? -8.823 -10.548 -9.213 1.00 89.06 83 ASP A O 1
ATOM 688 N N . GLN A 1 84 ? -10.408 -10.558 -7.626 1.00 91.00 84 GLN A N 1
ATOM 689 C CA . GLN A 1 84 ? -9.680 -9.771 -6.636 1.00 91.00 84 GLN A CA 1
ATOM 690 C C . GLN A 1 84 ? -9.505 -10.551 -5.338 1.00 91.00 84 GLN A C 1
ATOM 692 O O . GLN A 1 84 ? -10.239 -11.480 -5.021 1.00 91.00 84 GLN A O 1
ATOM 697 N N . LYS A 1 85 ? -8.488 -10.161 -4.582 1.00 92.56 85 LYS A N 1
ATOM 698 C CA . LYS A 1 85 ? -8.200 -10.677 -3.252 1.00 92.56 85 LYS A CA 1
ATOM 699 C C . LYS A 1 85 ? -7.597 -9.582 -2.403 1.00 92.56 85 LYS A C 1
ATOM 701 O O . LYS A 1 85 ? -7.007 -8.629 -2.916 1.00 92.56 85 LYS A O 1
ATOM 706 N N . ILE A 1 86 ? -7.706 -9.745 -1.103 1.00 93.25 86 ILE A N 1
ATOM 707 C CA . ILE A 1 86 ? -7.057 -8.867 -0.151 1.00 93.25 86 ILE A CA 1
ATOM 708 C C . ILE A 1 86 ? -5.526 -8.933 -0.348 1.00 93.25 86 ILE A C 1
ATOM 710 O O . ILE A 1 86 ? -4.952 -9.967 -0.715 1.00 93.25 86 ILE A O 1
ATOM 714 N N . ALA A 1 87 ? -4.853 -7.787 -0.214 1.00 89.62 87 ALA A N 1
ATOM 715 C CA . ALA A 1 87 ? -3.418 -7.690 -0.471 1.00 89.62 87 ALA A CA 1
ATOM 716 C C . ALA A 1 87 ? -2.565 -8.255 0.676 1.00 89.62 87 ALA A C 1
ATOM 718 O O . ALA A 1 87 ? -1.530 -8.860 0.400 1.00 89.62 87 ALA A O 1
ATOM 719 N N . ILE A 1 88 ? -3.015 -8.086 1.920 1.00 91.00 88 ILE A N 1
ATOM 720 C CA . ILE A 1 88 ? -2.378 -8.605 3.134 1.00 91.00 88 ILE A CA 1
ATOM 721 C C . ILE A 1 88 ? -3.120 -9.878 3.553 1.00 91.00 88 ILE A C 1
ATOM 723 O O . ILE A 1 88 ? -4.347 -9.932 3.520 1.00 91.00 88 ILE A O 1
ATOM 727 N N . ASN A 1 89 ? -2.381 -10.923 3.902 1.00 91.19 89 ASN A N 1
ATOM 728 C CA . ASN A 1 89 ? -2.978 -12.200 4.277 1.00 91.19 89 ASN A CA 1
ATOM 729 C C . ASN A 1 89 ? -3.699 -12.102 5.635 1.00 91.19 89 ASN A C 1
ATOM 731 O O . ASN A 1 89 ? -3.295 -11.332 6.505 1.00 91.19 89 ASN A O 1
ATOM 735 N N . LEU A 1 90 ? -4.753 -12.901 5.836 1.00 92.75 90 LEU A N 1
ATOM 736 C CA . LEU A 1 90 ? -5.568 -12.866 7.061 1.00 92.75 90 LEU A CA 1
ATOM 737 C C . LEU A 1 90 ? -4.821 -13.402 8.292 1.00 92.75 90 LEU A C 1
ATOM 739 O O . LEU A 1 90 ? -5.193 -13.087 9.422 1.00 92.75 90 LEU A O 1
ATOM 743 N N . GLU A 1 91 ? -3.777 -14.204 8.086 1.00 94.62 91 GLU A N 1
ATOM 744 C CA . GLU A 1 91 ? -2.849 -14.653 9.129 1.00 94.62 91 GLU A CA 1
ATOM 745 C C . GLU A 1 91 ? -2.004 -13.488 9.668 1.00 94.62 91 GLU A C 1
ATOM 747 O O . GLU A 1 91 ? -1.633 -13.469 10.840 1.00 94.62 91 GLU A O 1
ATOM 752 N N . ASP A 1 92 ? -1.777 -12.468 8.838 1.00 94.50 92 ASP A N 1
ATOM 753 C CA . ASP A 1 92 ? -0.991 -11.278 9.149 1.00 94.50 92 ASP A CA 1
ATOM 754 C C . ASP A 1 92 ? -1.874 -10.097 9.599 1.00 94.50 92 ASP A C 1
ATOM 756 O O . ASP A 1 92 ? -1.601 -8.940 9.277 1.00 94.50 92 ASP A O 1
ATOM 760 N N . ILE A 1 93 ? -2.950 -10.368 10.350 1.00 94.62 93 ILE A N 1
ATOM 761 C CA . ILE A 1 93 ? -3.948 -9.355 10.744 1.00 94.62 93 ILE A CA 1
ATOM 762 C C . ILE A 1 93 ? -3.334 -8.138 11.461 1.00 94.62 93 ILE A C 1
ATOM 764 O O . ILE A 1 93 ? -3.810 -7.018 11.303 1.00 94.62 93 ILE A O 1
ATOM 768 N N . HIS A 1 94 ? -2.244 -8.342 12.206 1.00 94.00 94 HIS A N 1
ATOM 769 C CA . HIS A 1 94 ? -1.517 -7.291 12.921 1.00 94.00 94 HIS A CA 1
ATOM 770 C C . HIS A 1 94 ? -1.003 -6.188 11.985 1.00 94.00 94 HIS A C 1
ATOM 772 O O . HIS A 1 94 ? -1.062 -5.017 12.346 1.00 94.00 94 HIS A O 1
ATOM 778 N N . LYS A 1 95 ? -0.614 -6.530 10.748 1.00 92.81 95 LYS A N 1
ATOM 779 C CA . LYS A 1 95 ? -0.103 -5.561 9.767 1.00 92.81 95 LYS A CA 1
ATOM 780 C C . LYS A 1 95 ? -1.135 -4.501 9.398 1.00 92.81 95 LYS A C 1
ATOM 782 O O . LYS A 1 95 ? -0.757 -3.409 9.009 1.00 92.81 95 LYS A O 1
ATOM 787 N N . TYR A 1 96 ? -2.433 -4.780 9.526 1.00 93.69 96 TYR A N 1
ATOM 788 C CA . TYR A 1 96 ? -3.471 -3.771 9.283 1.00 93.69 96 TYR A CA 1
ATOM 789 C C . TYR A 1 96 ? -3.443 -2.630 10.294 1.00 93.69 96 TYR A C 1
ATOM 791 O O . TYR A 1 96 ? -3.774 -1.501 9.945 1.00 93.69 96 TYR A O 1
ATOM 799 N N . TYR A 1 97 ? -3.052 -2.925 11.531 1.00 94.31 97 TYR A N 1
ATOM 800 C CA . TYR A 1 97 ? -3.009 -1.949 12.615 1.00 94.31 97 TYR A CA 1
ATOM 801 C C . TYR A 1 97 ? -1.754 -1.072 12.573 1.00 94.31 97 TYR A C 1
ATOM 803 O O . TYR A 1 97 ? -1.735 -0.025 13.204 1.00 94.31 97 TYR A O 1
ATOM 811 N N . GLU A 1 98 ? -0.739 -1.466 11.802 1.00 91.56 98 GLU A N 1
ATOM 812 C CA . GLU A 1 98 ? 0.485 -0.689 11.561 1.00 91.56 98 GLU A CA 1
ATOM 813 C C . GLU A 1 98 ? 0.327 0.314 10.403 1.00 91.56 98 GLU A C 1
ATOM 815 O O . GLU A 1 98 ? 1.238 1.088 10.108 1.00 91.56 98 GLU A O 1
ATOM 820 N N . LEU A 1 99 ? -0.811 0.283 9.698 1.00 89.31 99 LEU A N 1
ATOM 821 C CA . LEU A 1 99 ? -1.016 1.045 8.472 1.00 89.31 99 LEU A CA 1
ATOM 822 C C . LEU A 1 99 ? -1.918 2.269 8.684 1.00 89.31 99 LEU A C 1
ATOM 824 O O . LEU A 1 99 ? -2.978 2.154 9.306 1.00 89.31 99 LEU A O 1
ATOM 828 N N . PRO A 1 100 ? -1.585 3.414 8.055 1.00 90.25 100 PRO A N 1
ATOM 829 C CA . PRO A 1 100 ? -2.433 4.601 8.046 1.00 90.25 100 PRO A CA 1
ATOM 830 C C . PRO A 1 100 ? -3.563 4.455 7.005 1.00 90.25 100 PRO A C 1
ATOM 832 O O . PRO A 1 100 ? -3.571 5.119 5.968 1.00 90.25 100 PRO A O 1
ATOM 835 N N . ILE A 1 101 ? -4.484 3.514 7.230 1.00 89.31 101 ILE A N 1
ATOM 836 C CA . ILE A 1 101 ? -5.557 3.125 6.292 1.00 89.31 101 ILE A CA 1
ATOM 837 C C . ILE A 1 101 ? -6.965 3.462 6.789 1.00 89.31 101 ILE A C 1
ATOM 839 O O . ILE A 1 101 ? -7.942 2.910 6.287 1.00 89.31 101 ILE A O 1
ATOM 843 N N . THR A 1 102 ? -7.101 4.355 7.759 1.00 92.38 102 THR A N 1
ATOM 844 C CA . THR A 1 102 ? -8.391 4.675 8.379 1.00 92.38 102 THR A CA 1
ATOM 845 C C . THR A 1 102 ? -8.786 6.126 8.139 1.00 92.38 102 THR A C 1
ATOM 847 O O . THR A 1 102 ? -7.985 7.039 8.327 1.00 92.38 102 THR A O 1
ATOM 850 N N . ASP A 1 103 ? -10.049 6.343 7.778 1.00 90.44 103 ASP A N 1
ATOM 851 C CA . ASP A 1 103 ? -10.688 7.658 7.807 1.00 90.44 103 ASP A CA 1
ATOM 852 C C . ASP A 1 103 ? -11.770 7.663 8.883 1.00 90.44 103 ASP A C 1
ATOM 854 O O . ASP A 1 103 ? -12.608 6.759 8.938 1.00 90.44 103 ASP A O 1
ATOM 858 N N . CYS A 1 104 ? -11.785 8.700 9.714 1.00 91.12 104 CYS A N 1
ATOM 859 C CA . CYS A 1 104 ? -12.803 8.866 10.739 1.00 91.12 104 CYS A CA 1
ATOM 860 C C . CYS A 1 104 ? -13.634 10.120 10.489 1.00 91.12 104 CYS A C 1
ATOM 862 O O . CYS A 1 104 ? -13.091 11.199 10.257 1.00 91.12 104 CYS A O 1
ATOM 864 N N . VAL A 1 105 ? -14.952 9.982 10.610 1.00 91.06 105 VAL A N 1
ATOM 865 C CA . VAL A 1 105 ? -15.899 11.100 10.619 1.00 91.06 105 VAL A CA 1
ATOM 866 C C . VAL A 1 105 ? -16.539 11.154 11.995 1.00 91.06 105 VAL A C 1
ATOM 868 O O . VAL A 1 105 ? -17.146 10.183 12.448 1.00 91.06 105 VAL A O 1
ATOM 871 N N . ILE A 1 106 ? -16.374 12.289 12.667 1.00 86.56 106 ILE A N 1
ATOM 872 C CA . ILE A 1 106 ? -16.953 12.543 13.983 1.00 86.56 106 ILE A CA 1
ATOM 873 C C . ILE A 1 106 ? -18.105 13.522 13.783 1.00 86.56 106 ILE A C 1
ATOM 875 O O . ILE A 1 106 ? -17.878 14.663 13.384 1.00 86.56 106 ILE A O 1
ATOM 879 N N . ALA A 1 107 ? -19.321 13.069 14.060 1.00 84.94 107 ALA A N 1
ATOM 880 C CA . ALA A 1 107 ? -20.496 13.917 14.231 1.00 84.94 107 ALA A CA 1
ATOM 881 C C . ALA A 1 107 ? -20.913 13.924 15.712 1.00 84.94 107 ALA A C 1
ATOM 883 O O . ALA A 1 107 ? -20.339 13.185 16.513 1.00 84.94 107 ALA A O 1
ATOM 884 N N . GLU A 1 108 ? -21.887 14.765 16.075 1.00 77.69 108 GLU A N 1
ATOM 885 C CA . GLU A 1 108 ? -22.248 15.085 17.470 1.00 77.69 108 GLU A CA 1
ATOM 886 C C . GLU A 1 108 ? -22.368 13.851 18.380 1.00 77.69 108 GLU A C 1
ATOM 888 O O . GLU A 1 108 ? -21.766 13.824 19.454 1.00 77.69 108 GLU A O 1
ATOM 893 N N . GLU A 1 109 ? -23.042 12.795 17.918 1.00 82.25 109 GLU A N 1
ATOM 894 C CA . GLU A 1 109 ? -23.223 11.555 18.689 1.00 82.25 109 GLU A CA 1
ATOM 895 C C . GLU A 1 109 ? -22.633 10.305 18.024 1.00 82.25 109 GLU A C 1
ATOM 897 O O . GLU A 1 109 ? -22.626 9.225 18.617 1.00 82.25 109 GLU A O 1
ATOM 902 N N . THR A 1 110 ? -22.108 10.420 16.803 1.00 85.12 110 THR A N 1
ATOM 903 C CA . THR A 1 110 ? -21.674 9.257 16.021 1.00 85.12 110 THR A CA 1
ATOM 904 C C . THR A 1 110 ? -20.235 9.393 15.560 1.00 85.12 110 THR A C 1
ATOM 906 O O . THR A 1 110 ? -19.862 10.365 14.903 1.00 85.12 110 THR A O 1
ATOM 909 N N . LEU A 1 111 ? -19.442 8.362 15.839 1.00 86.12 111 LEU A N 1
ATOM 910 C CA . LEU A 1 111 ? -18.143 8.153 15.219 1.00 86.12 111 LEU A CA 1
ATOM 911 C C . LEU A 1 111 ? -18.292 7.098 14.125 1.00 86.12 111 LEU A C 1
ATOM 913 O O . LEU A 1 111 ? -18.608 5.944 14.413 1.00 86.12 111 LEU A O 1
ATOM 917 N N . MET A 1 112 ? -18.007 7.482 12.887 1.00 90.12 112 MET A N 1
ATOM 918 C CA . MET A 1 112 ? -17.898 6.554 11.772 1.00 90.12 112 MET A CA 1
ATOM 919 C C . MET A 1 112 ? -16.422 6.314 11.466 1.00 90.12 112 MET A C 1
ATOM 921 O O . MET A 1 112 ? -15.695 7.253 11.148 1.00 90.12 112 MET A O 1
ATOM 925 N N . VAL A 1 113 ? -15.990 5.057 11.552 1.00 92.19 113 VAL A N 1
ATOM 926 C CA . VAL A 1 113 ? -14.625 4.629 11.224 1.00 92.19 113 VAL A CA 1
ATOM 927 C C . VAL A 1 113 ? -14.663 3.830 9.929 1.00 92.19 113 VAL A C 1
ATOM 929 O O . VAL A 1 113 ? -15.326 2.800 9.850 1.00 92.19 113 VAL A O 1
ATOM 932 N N . THR A 1 114 ? -13.954 4.307 8.911 1.00 93.94 114 THR A N 1
ATOM 933 C CA . THR A 1 114 ? -13.854 3.660 7.600 1.00 93.94 114 THR A CA 1
ATOM 934 C C . THR A 1 114 ? -12.451 3.104 7.418 1.00 93.94 114 THR A C 1
ATOM 936 O O . THR A 1 114 ? -11.492 3.865 7.318 1.00 93.94 114 THR A O 1
ATOM 939 N N . VAL A 1 115 ? -12.326 1.778 7.339 1.00 93.75 115 VAL A N 1
ATOM 940 C CA . VAL A 1 115 ? -11.045 1.102 7.086 1.00 93.75 115 VAL A CA 1
ATOM 941 C C . VAL A 1 115 ? -10.886 0.841 5.586 1.00 93.75 115 VAL A C 1
ATOM 943 O O . VAL A 1 115 ? -11.655 0.095 4.979 1.00 93.75 115 VAL A O 1
ATOM 946 N N . LYS A 1 116 ? -9.868 1.445 4.973 1.00 91.00 116 LYS A N 1
ATOM 947 C CA . LYS A 1 116 ? -9.508 1.290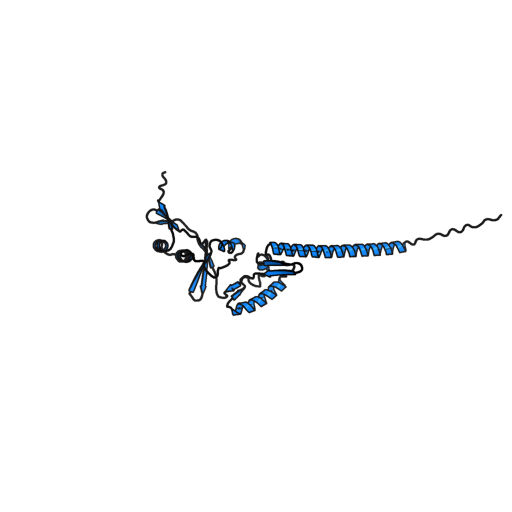 3.558 1.00 91.00 116 LYS A CA 1
ATOM 948 C C . LYS A 1 116 ? -8.666 0.032 3.363 1.00 91.00 116 LYS A C 1
ATOM 950 O O . LYS A 1 116 ? -7.440 0.067 3.412 1.00 91.00 116 LYS A O 1
ATOM 955 N N . VAL A 1 117 ? -9.327 -1.095 3.124 1.00 92.94 117 VAL A N 1
ATOM 956 C CA . VAL A 1 117 ? -8.654 -2.390 2.954 1.00 92.94 117 VAL A CA 1
ATOM 957 C C . VAL A 1 117 ? -7.889 -2.449 1.621 1.00 92.94 117 VAL A C 1
ATOM 959 O O . VAL A 1 117 ? -8.508 -2.328 0.560 1.00 92.94 117 VAL A O 1
ATOM 962 N N . PRO A 1 118 ? -6.564 -2.699 1.628 1.00 90.12 118 PRO A N 1
ATOM 963 C CA . PRO A 1 118 ? -5.803 -2.887 0.398 1.00 90.12 118 PRO A CA 1
ATOM 964 C C . PRO A 1 118 ? -6.217 -4.175 -0.328 1.00 90.12 118 PRO A C 1
ATOM 966 O O . PRO A 1 118 ? -6.175 -5.271 0.239 1.00 90.12 118 PRO A O 1
ATOM 969 N N . ILE A 1 119 ? -6.572 -4.054 -1.608 1.00 90.88 119 ILE A N 1
ATOM 970 C CA . ILE A 1 119 ? -6.961 -5.169 -2.482 1.00 90.88 119 ILE A CA 1
ATOM 971 C C . ILE A 1 119 ? -6.056 -5.240 -3.711 1.00 90.88 119 ILE A C 1
ATOM 973 O O . ILE A 1 119 ? -5.521 -4.236 -4.180 1.00 90.88 119 ILE A O 1
ATOM 977 N N . ARG A 1 120 ? -5.907 -6.439 -4.267 1.00 87.19 120 ARG A N 1
ATOM 978 C CA . ARG A 1 120 ? -5.128 -6.716 -5.477 1.00 87.19 120 ARG A CA 1
ATOM 979 C C . ARG A 1 120 ? -5.865 -7.691 -6.384 1.00 87.19 120 ARG A C 1
ATOM 981 O O . ARG A 1 120 ? -6.718 -8.449 -5.939 1.00 87.19 120 ARG A O 1
ATOM 988 N N . ARG A 1 121 ? -5.499 -7.725 -7.664 1.00 86.19 121 ARG A N 1
ATOM 989 C CA . ARG A 1 121 ? -6.002 -8.757 -8.584 1.00 86.19 121 ARG A CA 1
ATOM 990 C C . ARG A 1 121 ? -5.419 -10.123 -8.213 1.00 86.19 121 ARG A C 1
ATOM 992 O O . ARG A 1 121 ? -4.225 -10.221 -7.918 1.00 86.19 121 ARG A O 1
ATOM 999 N N . ALA A 1 122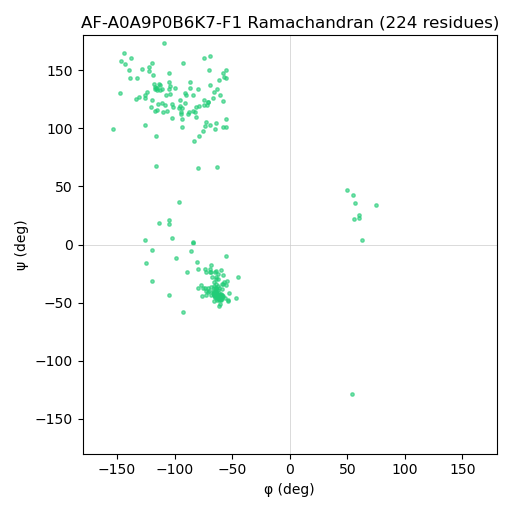 ? -6.236 -11.175 -8.233 1.00 81.88 122 ALA A N 1
ATOM 1000 C CA . ALA A 1 122 ? -5.850 -12.493 -7.733 1.00 81.88 122 ALA A CA 1
ATOM 1001 C C . ALA A 1 122 ? -4.679 -13.107 -8.520 1.00 81.88 122 ALA A C 1
ATOM 1003 O O . ALA A 1 122 ? -3.772 -13.697 -7.923 1.00 81.88 122 ALA A O 1
ATOM 1004 N N . ASN A 1 123 ? -4.663 -12.856 -9.831 1.00 80.25 123 ASN A N 1
ATOM 1005 C CA . ASN A 1 123 ? -3.731 -13.420 -10.808 1.00 80.25 123 ASN A CA 1
ATOM 1006 C C . ASN A 1 123 ? -2.634 -12.452 -11.283 1.00 80.25 123 ASN A C 1
ATOM 1008 O O . ASN A 1 123 ? -2.014 -12.681 -12.317 1.00 80.25 123 ASN A O 1
ATOM 1012 N N . PHE A 1 124 ? -2.388 -11.363 -10.550 1.00 81.00 124 PHE A N 1
ATOM 1013 C CA . PHE A 1 124 ? -1.272 -10.459 -10.830 1.00 81.00 124 PHE A CA 1
ATOM 1014 C C . PHE A 1 124 ? -0.234 -10.564 -9.715 1.00 81.00 124 PHE A C 1
ATOM 1016 O O . PHE A 1 124 ? -0.530 -10.324 -8.540 1.00 81.00 124 PHE A O 1
ATOM 1023 N N . ARG A 1 125 ? 0.997 -10.915 -10.089 1.00 82.75 125 ARG A N 1
ATOM 1024 C CA . ARG A 1 125 ? 2.171 -10.763 -9.228 1.00 82.75 125 ARG A CA 1
ATOM 1025 C C . ARG A 1 125 ? 2.926 -9.535 -9.705 1.00 82.75 125 ARG A C 1
ATOM 1027 O O . ARG A 1 125 ? 3.483 -9.552 -10.796 1.00 82.75 125 ARG A O 1
ATOM 1034 N N . TRP A 1 126 ? 2.867 -8.482 -8.900 1.00 86.38 126 TRP A N 1
ATOM 1035 C CA . TRP A 1 126 ? 3.570 -7.236 -9.166 1.00 86.38 126 TRP A CA 1
ATOM 1036 C C . TRP A 1 126 ? 4.985 -7.306 -8.605 1.00 86.38 126 TRP A C 1
ATOM 1038 O O . TRP A 1 126 ? 5.182 -7.734 -7.468 1.00 86.38 126 TRP A O 1
ATOM 1048 N N . GLN A 1 127 ? 5.943 -6.867 -9.407 1.00 88.75 127 GLN A N 1
ATOM 1049 C CA . GLN A 1 127 ? 7.320 -6.606 -9.023 1.00 88.75 127 GLN A CA 1
ATOM 1050 C C . GLN A 1 127 ? 7.569 -5.113 -9.181 1.00 88.75 127 GLN A C 1
ATOM 1052 O O . GLN A 1 127 ? 7.154 -4.513 -10.171 1.00 88.75 127 GLN A O 1
ATOM 1057 N N . LEU A 1 128 ? 8.202 -4.517 -8.178 1.00 89.62 128 LEU A N 1
ATOM 1058 C CA . LEU A 1 128 ? 8.546 -3.106 -8.189 1.00 89.62 128 LEU A CA 1
ATOM 1059 C C . LEU A 1 128 ? 10.040 -2.971 -8.465 1.00 89.62 128 LEU A C 1
ATOM 1061 O O . LEU A 1 128 ? 10.849 -3.607 -7.792 1.00 89.62 128 LEU A O 1
ATOM 1065 N N . TYR A 1 129 ? 10.382 -2.136 -9.436 1.00 89.12 129 TYR A N 1
ATOM 1066 C CA . TYR A 1 129 ? 11.749 -1.810 -9.810 1.00 89.12 129 TYR A CA 1
ATOM 1067 C C . TYR A 1 129 ? 11.988 -0.324 -9.604 1.00 89.12 129 TYR A C 1
ATOM 1069 O O . TYR A 1 129 ? 11.136 0.493 -9.951 1.00 89.12 129 TYR A O 1
ATOM 1077 N N . GLU A 1 130 ? 13.147 0.027 -9.066 1.00 87.62 130 GLU A N 1
ATOM 1078 C CA . GLU A 1 130 ? 13.617 1.408 -9.028 1.00 87.62 130 GLU A CA 1
ATOM 1079 C C . GLU A 1 130 ? 14.426 1.702 -10.293 1.00 87.62 130 GLU A C 1
ATOM 1081 O O . GLU A 1 130 ? 15.320 0.939 -10.668 1.00 87.62 130 GLU A O 1
ATOM 1086 N N . LEU A 1 131 ? 14.088 2.791 -10.981 1.00 83.44 131 LEU A N 1
ATOM 1087 C CA . LEU A 1 131 ? 14.764 3.200 -12.205 1.00 83.44 131 LEU A CA 1
ATOM 1088 C C . LEU A 1 131 ? 15.882 4.186 -11.873 1.00 83.44 131 LEU A C 1
ATOM 1090 O O . LEU A 1 131 ? 15.644 5.376 -11.694 1.00 83.44 131 LEU A O 1
ATOM 1094 N N . LEU A 1 132 ? 17.117 3.691 -11.852 1.00 83.25 132 LEU A N 1
ATOM 1095 C CA . LEU A 1 132 ? 18.310 4.510 -11.635 1.00 83.25 132 LEU A CA 1
ATOM 1096 C C . LEU A 1 132 ? 18.872 5.003 -12.969 1.00 83.25 132 LEU A C 1
ATOM 1098 O O . LEU A 1 132 ? 19.055 4.208 -13.889 1.00 83.25 132 LEU A O 1
ATOM 1102 N N . THR A 1 133 ? 19.156 6.298 -13.116 1.00 78.38 133 THR A N 1
ATOM 1103 C CA . THR A 1 133 ? 19.872 6.837 -14.288 1.00 78.38 133 THR A CA 1
ATOM 1104 C C . THR A 1 133 ? 21.354 6.967 -14.028 1.00 78.38 133 THR A C 1
ATOM 1106 O O . THR A 1 133 ? 21.770 7.707 -13.139 1.00 78.38 133 THR A O 1
ATOM 1109 N N . THR A 1 134 ? 22.148 6.340 -14.884 1.00 81.88 134 THR A N 1
ATOM 1110 C CA . THR A 1 134 ? 23.589 6.559 -14.963 1.00 81.88 134 THR A CA 1
ATOM 1111 C C . THR A 1 134 ? 23.905 7.395 -16.203 1.00 81.88 134 THR A C 1
ATOM 1113 O O . THR A 1 134 ? 23.377 7.087 -17.277 1.00 81.88 134 THR A O 1
ATOM 1116 N N . PRO A 1 135 ? 24.744 8.441 -16.097 1.00 87.12 135 PRO A N 1
ATOM 1117 C CA . PRO A 1 135 ? 25.270 9.132 -17.268 1.00 87.12 135 PRO A CA 1
ATOM 1118 C C . PRO A 1 135 ? 26.020 8.163 -18.187 1.00 87.12 135 PRO A C 1
ATOM 1120 O O . PRO A 1 135 ? 26.647 7.216 -17.713 1.00 87.12 135 PRO A O 1
ATOM 1123 N N . PHE A 1 136 ? 25.976 8.407 -19.492 1.00 86.50 136 PHE A N 1
ATOM 1124 C CA . PHE A 1 136 ? 26.646 7.575 -20.489 1.00 86.50 136 PHE A CA 1
ATOM 1125 C C . PHE A 1 136 ? 27.200 8.430 -21.631 1.00 86.50 136 PHE A C 1
ATOM 1127 O O . PHE A 1 136 ? 26.726 9.537 -21.886 1.00 86.50 136 PHE A O 1
ATOM 1134 N N . ALA A 1 137 ? 28.230 7.930 -22.308 1.00 88.06 137 ALA A N 1
ATOM 1135 C CA . ALA A 1 137 ? 28.848 8.626 -23.428 1.00 88.06 137 ALA A CA 1
ATOM 1136 C C . ALA A 1 137 ? 28.079 8.348 -24.726 1.00 88.06 137 ALA A C 1
ATOM 1138 O O . ALA A 1 137 ? 27.860 7.192 -25.085 1.00 88.06 137 ALA A O 1
ATOM 1139 N N . TRP A 1 138 ? 27.712 9.402 -25.453 1.00 88.00 138 TRP A N 1
ATOM 1140 C CA . TRP A 1 138 ? 27.136 9.306 -26.792 1.00 88.00 138 TRP A CA 1
ATOM 1141 C C . TRP A 1 138 ? 27.552 10.512 -27.628 1.00 88.00 138 TRP A C 1
ATOM 1143 O O . TRP A 1 138 ? 27.438 11.647 -27.179 1.00 88.00 138 TRP A O 1
ATOM 1153 N N . HIS A 1 139 ? 28.054 10.277 -28.844 1.00 88.38 139 HIS A N 1
ATOM 1154 C CA . HIS A 1 139 ? 28.390 11.323 -29.816 1.00 88.38 139 HIS A CA 1
ATOM 1155 C C . HIS A 1 139 ? 29.358 12.359 -29.223 1.00 88.38 139 HIS A C 1
ATOM 1157 O O . HIS A 1 139 ? 29.207 13.560 -29.421 1.00 88.38 139 HIS A O 1
ATOM 1163 N N . ASN A 1 140 ? 30.368 11.872 -28.490 1.00 87.44 140 ASN A N 1
ATOM 1164 C CA . ASN A 1 140 ? 31.372 12.689 -27.804 1.00 87.44 140 ASN A CA 1
ATOM 1165 C C . ASN A 1 140 ? 30.792 13.655 -26.745 1.00 87.44 140 ASN A C 1
ATOM 1167 O O . ASN A 1 140 ? 31.374 14.694 -26.433 1.00 87.44 140 ASN A O 1
ATOM 1171 N N . GLN A 1 141 ? 29.626 13.318 -26.198 1.00 88.62 141 GLN A N 1
ATOM 1172 C CA . GLN A 1 141 ? 28.952 14.054 -25.136 1.00 88.62 141 GLN A CA 1
ATOM 1173 C C . GLN A 1 141 ? 28.597 13.108 -23.992 1.00 88.62 141 GLN A C 1
ATOM 1175 O O . GLN A 1 141 ? 28.330 11.922 -24.203 1.00 88.62 141 GLN A O 1
ATOM 1180 N N . THR A 1 142 ? 28.547 13.644 -22.777 1.00 89.62 142 THR A N 1
ATOM 1181 C CA . THR A 1 142 ? 28.006 12.922 -21.625 1.00 89.62 142 THR A CA 1
ATOM 1182 C C . THR A 1 142 ? 26.511 13.187 -21.565 1.00 89.62 142 THR A C 1
ATOM 1184 O O . THR A 1 142 ? 26.068 14.311 -21.319 1.00 89.62 142 THR A O 1
ATOM 1187 N N . CYS A 1 143 ? 25.727 12.147 -21.811 1.00 88.19 143 CYS A N 1
ATOM 1188 C CA . CYS A 1 143 ? 24.277 12.199 -21.876 1.00 88.19 143 CYS A CA 1
ATOM 1189 C C . CYS A 1 143 ? 23.667 11.596 -20.612 1.00 88.19 143 CYS A C 1
ATOM 1191 O O . CYS A 1 143 ? 24.203 10.655 -20.025 1.00 88.19 143 CYS A O 1
ATOM 1193 N N . HIS A 1 144 ? 22.520 12.121 -20.199 1.00 87.88 144 HIS A N 1
ATOM 1194 C CA . HIS A 1 144 ? 21.658 11.479 -19.216 1.00 87.88 144 HIS A CA 1
ATOM 1195 C C . HIS A 1 144 ? 20.214 11.492 -19.710 1.00 87.88 144 HIS A C 1
ATOM 1197 O O . HIS A 1 144 ? 19.755 12.446 -20.345 1.00 87.88 144 HIS A O 1
ATOM 1203 N N . ILE A 1 145 ? 19.496 10.408 -19.424 1.00 84.81 145 ILE A N 1
ATOM 1204 C CA . ILE A 1 145 ? 18.071 10.300 -19.733 1.00 84.81 145 ILE A CA 1
ATOM 1205 C C . ILE A 1 145 ? 17.315 11.155 -18.721 1.00 84.81 145 ILE A C 1
ATOM 1207 O O . ILE A 1 145 ? 17.452 10.949 -17.516 1.00 84.81 145 ILE A O 1
ATOM 1211 N N . GLN A 1 146 ? 16.507 12.096 -19.203 1.00 79.25 146 GLN A N 1
ATOM 1212 C CA . GLN A 1 146 ? 15.581 12.825 -18.348 1.00 79.25 146 GLN A CA 1
ATOM 1213 C C . GLN A 1 146 ? 14.342 11.952 -18.146 1.00 79.25 146 GLN A C 1
ATOM 1215 O O . GLN A 1 146 ? 13.658 11.610 -19.107 1.00 79.25 146 GLN A O 1
ATOM 1220 N N . HIS A 1 147 ? 14.041 11.556 -16.911 1.00 71.00 147 HIS A N 1
ATOM 1221 C CA . HIS A 1 147 ? 12.777 10.883 -16.624 1.00 71.00 147 HIS A CA 1
ATOM 1222 C C . HIS A 1 147 ? 12.162 11.361 -15.318 1.00 71.00 147 HIS A C 1
ATOM 1224 O O . HIS A 1 147 ? 12.851 11.719 -14.369 1.00 71.00 147 HIS A O 1
ATOM 1230 N N . GLU A 1 148 ? 10.835 11.302 -15.281 1.00 69.81 148 GLU A N 1
ATOM 1231 C CA . GLU A 1 148 ? 10.033 11.693 -14.122 1.00 69.81 148 GLU A CA 1
ATOM 1232 C C . GLU A 1 148 ? 9.596 10.481 -13.273 1.00 69.81 148 GLU A C 1
ATOM 1234 O O . GLU A 1 148 ? 9.105 10.648 -12.159 1.00 69.81 148 GLU A O 1
ATOM 1239 N N . ALA A 1 149 ? 9.763 9.244 -13.768 1.00 70.94 149 ALA A N 1
ATOM 1240 C CA . ALA A 1 149 ? 9.308 8.021 -13.088 1.00 70.94 149 ALA A CA 1
ATOM 1241 C C . ALA A 1 149 ? 10.380 7.344 -12.233 1.00 70.94 149 ALA A C 1
ATOM 1243 O O . ALA A 1 149 ? 11.314 6.776 -12.780 1.00 70.94 149 ALA A O 1
ATOM 1244 N N . LEU A 1 150 ? 10.217 7.347 -10.910 1.00 79.56 150 LEU A N 1
ATOM 1245 C CA . LEU A 1 150 ? 11.184 6.745 -9.987 1.00 79.56 150 LEU A CA 1
ATOM 1246 C C . LEU A 1 150 ? 11.030 5.221 -9.893 1.00 79.56 150 LEU A C 1
ATOM 1248 O O . LEU A 1 150 ? 12.026 4.504 -9.839 1.00 79.56 150 LEU A O 1
ATOM 1252 N N . PHE A 1 151 ? 9.789 4.721 -9.925 1.00 87.06 151 PHE A N 1
ATOM 1253 C CA . PHE A 1 151 ? 9.515 3.286 -9.859 1.00 87.06 151 PHE A CA 1
ATOM 1254 C C . PHE A 1 151 ? 8.728 2.780 -11.067 1.00 87.06 151 PHE A C 1
ATOM 1256 O O . PHE A 1 151 ? 7.878 3.475 -11.632 1.00 87.06 151 PHE A O 1
ATOM 1263 N N . LEU A 1 152 ? 8.979 1.523 -11.420 1.00 87.56 152 LEU A N 1
ATOM 1264 C CA . LEU A 1 152 ? 8.256 0.760 -12.425 1.00 87.56 152 LEU A CA 1
ATOM 1265 C C . LEU A 1 152 ? 7.647 -0.479 -11.768 1.00 87.56 152 LEU A C 1
ATOM 1267 O O . LEU A 1 152 ? 8.358 -1.333 -11.244 1.00 87.56 152 LEU A O 1
ATOM 1271 N N . ALA A 1 153 ? 6.322 -0.579 -11.795 1.00 89.19 153 ALA A N 1
ATOM 1272 C CA . ALA A 1 153 ? 5.599 -1.763 -11.359 1.00 89.19 153 ALA A CA 1
ATOM 1273 C C . ALA A 1 153 ? 5.305 -2.645 -12.573 1.00 89.19 153 ALA A C 1
ATOM 1275 O O . ALA A 1 153 ? 4.605 -2.216 -13.490 1.00 89.19 153 ALA A O 1
ATOM 1276 N N . VAL A 1 154 ? 5.812 -3.874 -12.569 1.00 88.50 154 VAL A N 1
ATOM 1277 C CA . VAL A 1 154 ? 5.665 -4.843 -13.659 1.00 88.50 154 VAL A CA 1
ATOM 1278 C C . VAL A 1 154 ? 4.885 -6.049 -13.161 1.00 88.50 154 VAL A C 1
ATOM 1280 O O . VAL A 1 154 ? 5.155 -6.576 -12.083 1.00 88.50 154 VAL A O 1
ATOM 1283 N N . ALA A 1 155 ? 3.911 -6.504 -13.938 1.00 87.75 155 ALA A N 1
ATOM 1284 C CA . ALA A 1 155 ? 3.235 -7.769 -13.706 1.00 87.75 155 ALA A CA 1
ATOM 1285 C C . ALA A 1 155 ? 3.013 -8.510 -15.018 1.00 87.75 155 ALA A C 1
ATOM 1287 O O . ALA A 1 155 ? 2.662 -7.916 -16.033 1.00 87.75 155 ALA A O 1
ATOM 1288 N N . THR A 1 156 ? 3.144 -9.831 -14.973 1.00 83.31 156 THR A N 1
ATOM 1289 C CA . THR A 1 156 ? 2.877 -10.698 -16.124 1.00 83.31 156 THR A CA 1
ATOM 1290 C C . THR A 1 156 ? 1.582 -11.470 -15.902 1.00 83.31 156 THR A C 1
ATOM 1292 O O . THR A 1 156 ? 1.416 -12.120 -14.868 1.00 83.31 156 THR A O 1
ATOM 1295 N N . ARG A 1 157 ? 0.668 -11.431 -16.878 1.00 78.25 157 ARG A N 1
ATOM 1296 C CA . ARG A 1 157 ? -0.537 -12.275 -16.919 1.00 78.25 157 ARG A CA 1
ATOM 1297 C C . ARG A 1 157 ? -0.694 -12.873 -18.309 1.00 78.25 157 ARG A C 1
ATOM 1299 O O . ARG A 1 157 ? -0.788 -12.130 -19.277 1.00 78.25 157 ARG A O 1
ATOM 1306 N N . ASN A 1 158 ? -0.796 -14.199 -18.411 1.00 76.69 158 ASN A N 1
ATOM 1307 C CA . ASN A 1 158 ? -1.035 -14.904 -19.680 1.00 76.69 158 ASN A CA 1
ATOM 1308 C C . ASN A 1 158 ? -0.079 -14.445 -20.802 1.00 76.69 158 ASN A C 1
ATOM 1310 O O . ASN A 1 158 ? -0.532 -14.100 -21.889 1.00 76.69 158 ASN A O 1
ATOM 1314 N N . GLN A 1 159 ? 1.224 -14.359 -20.501 1.00 73.56 159 GLN A N 1
ATOM 1315 C CA . GLN A 1 159 ? 2.282 -13.864 -21.404 1.00 73.56 159 GLN A CA 1
ATOM 1316 C C . GLN A 1 159 ? 2.159 -12.391 -21.840 1.00 73.56 159 GLN A C 1
ATOM 1318 O O . GLN A 1 159 ? 2.985 -11.912 -22.610 1.00 73.56 159 GLN A O 1
ATOM 1323 N N . LYS A 1 160 ? 1.174 -11.642 -21.332 1.00 78.06 160 LYS A N 1
ATOM 1324 C CA . LYS A 1 160 ? 1.089 -10.190 -21.501 1.00 78.06 160 LYS A CA 1
ATOM 1325 C C . LYS A 1 160 ? 1.683 -9.503 -20.282 1.00 78.06 160 LYS A C 1
ATOM 1327 O O . LYS A 1 160 ? 1.181 -9.649 -19.163 1.00 78.06 160 LYS A O 1
ATOM 1332 N N . GLU A 1 161 ? 2.749 -8.755 -20.517 1.00 81.75 161 GLU A N 1
ATOM 1333 C CA . GLU A 1 161 ? 3.339 -7.886 -19.513 1.00 81.75 161 GLU A CA 1
ATOM 1334 C C . GLU A 1 161 ? 2.543 -6.580 -19.409 1.00 81.75 161 GLU A C 1
ATOM 1336 O O . GLU A 1 161 ? 2.176 -5.953 -20.405 1.00 81.75 161 GLU A O 1
ATOM 1341 N N . VAL A 1 162 ? 2.262 -6.174 -18.177 1.00 82.94 162 VAL A N 1
ATOM 1342 C CA . VAL A 1 162 ? 1.693 -4.877 -17.838 1.00 82.94 162 VAL A CA 1
ATOM 1343 C C . VAL A 1 162 ? 2.721 -4.152 -16.987 1.00 82.94 162 VAL A C 1
ATOM 1345 O O . VAL A 1 162 ? 2.996 -4.579 -15.867 1.00 82.94 162 VAL A O 1
ATOM 1348 N N . ALA A 1 163 ? 3.252 -3.045 -17.503 1.00 84.12 163 ALA A N 1
ATOM 1349 C CA . ALA A 1 163 ? 4.126 -2.162 -16.741 1.00 84.12 163 ALA A CA 1
ATOM 1350 C C . ALA A 1 163 ? 3.481 -0.786 -16.538 1.00 84.12 163 ALA A C 1
ATOM 1352 O O . ALA A 1 163 ? 2.955 -0.193 -17.489 1.00 84.12 163 ALA A O 1
ATOM 1353 N N . LEU A 1 164 ? 3.533 -0.304 -15.297 1.00 84.44 164 LEU A N 1
ATOM 1354 C CA . LEU A 1 164 ? 2.991 0.970 -14.834 1.00 84.44 164 LEU A CA 1
ATOM 1355 C C . LEU A 1 164 ? 4.103 1.781 -14.172 1.00 84.44 164 LEU A C 1
ATOM 1357 O O . LEU A 1 164 ? 4.817 1.277 -13.308 1.00 84.44 164 LEU A O 1
ATOM 1361 N N . THR A 1 165 ? 4.237 3.046 -14.553 1.00 84.44 165 THR A N 1
ATOM 1362 C CA . THR A 1 165 ? 5.181 3.970 -13.921 1.00 84.44 165 THR A CA 1
ATOM 1363 C C . THR A 1 165 ? 4.561 4.645 -12.709 1.00 84.44 165 THR A C 1
ATOM 1365 O O . THR A 1 165 ? 3.406 5.066 -12.754 1.00 84.44 165 THR A O 1
ATOM 1368 N N . ILE A 1 166 ? 5.354 4.805 -11.653 1.00 84.69 166 ILE A N 1
ATOM 1369 C CA . ILE A 1 166 ? 4.995 5.559 -10.453 1.00 84.69 166 ILE A CA 1
ATOM 1370 C C . ILE A 1 166 ? 5.936 6.765 -10.371 1.00 84.69 166 ILE A C 1
ATOM 1372 O O . ILE A 1 166 ? 7.157 6.623 -10.264 1.00 84.69 166 ILE A O 1
ATOM 1376 N N . SER A 1 167 ? 5.355 7.956 -10.477 1.00 82.06 167 SER A N 1
ATOM 1377 C CA . SER A 1 167 ? 6.051 9.240 -10.588 1.00 82.06 167 SER A CA 1
ATOM 1378 C C . SER A 1 167 ? 5.296 10.345 -9.851 1.00 82.06 167 SER A C 1
ATOM 1380 O O . SER A 1 167 ? 4.113 10.194 -9.528 1.00 82.06 167 SER A O 1
ATOM 1382 N N . GLY A 1 168 ? 5.978 11.469 -9.611 1.00 80.12 168 GLY A N 1
ATOM 1383 C CA . GLY A 1 168 ? 5.366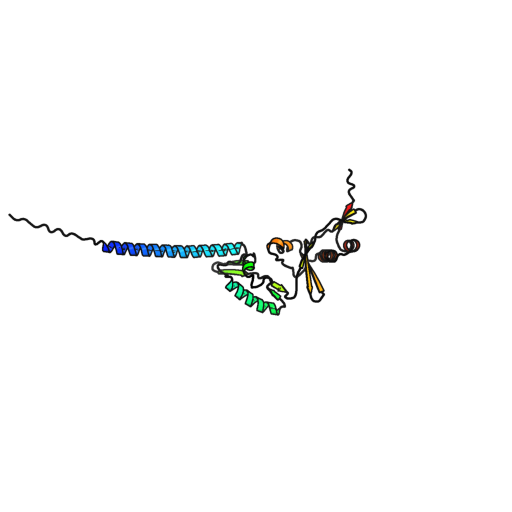 12.692 -9.089 1.00 80.12 168 GLY A CA 1
ATOM 1384 C C . GLY A 1 168 ? 4.581 12.468 -7.795 1.00 80.12 168 GLY A C 1
ATOM 1385 O O . GLY A 1 168 ? 5.075 11.851 -6.853 1.00 80.12 168 GLY A O 1
ATOM 1386 N N . THR A 1 169 ? 3.331 12.934 -7.761 1.00 78.38 169 THR A N 1
ATOM 1387 C CA . THR A 1 169 ? 2.457 12.849 -6.578 1.00 78.38 169 THR A CA 1
ATOM 1388 C C . THR A 1 169 ? 2.096 11.416 -6.177 1.00 78.38 169 THR A C 1
ATOM 1390 O O . THR A 1 169 ? 1.837 11.162 -5.001 1.00 78.38 169 THR A O 1
ATOM 1393 N N . ASN A 1 170 ? 2.141 10.452 -7.106 1.00 78.38 170 ASN A N 1
ATOM 1394 C CA . ASN A 1 170 ? 1.872 9.043 -6.801 1.00 78.38 170 ASN A CA 1
ATOM 1395 C C . ASN A 1 170 ? 2.969 8.412 -5.927 1.00 78.38 170 ASN A C 1
ATOM 1397 O O . ASN A 1 170 ? 2.721 7.394 -5.281 1.00 78.38 170 ASN A O 1
ATOM 1401 N N . LEU A 1 171 ? 4.160 9.021 -5.848 1.00 80.38 171 LEU A N 1
ATOM 1402 C CA . LEU A 1 171 ? 5.231 8.563 -4.958 1.00 80.38 171 LEU A CA 1
ATOM 1403 C C . LEU A 1 171 ? 4.842 8.680 -3.482 1.00 80.38 171 LEU A C 1
ATOM 1405 O O . LEU A 1 171 ? 5.229 7.833 -2.687 1.00 80.38 171 LEU A O 1
ATOM 1409 N N . HIS A 1 172 ? 3.996 9.645 -3.112 1.00 81.19 172 HIS A N 1
ATOM 1410 C CA . HIS A 1 172 ? 3.491 9.748 -1.738 1.00 81.19 172 HIS A CA 1
ATOM 1411 C C . HIS A 1 172 ? 2.628 8.544 -1.329 1.00 81.19 172 HIS A C 1
ATOM 1413 O O . HIS A 1 172 ? 2.487 8.257 -0.142 1.00 81.19 172 HIS A O 1
ATOM 1419 N N . GLN A 1 173 ? 2.065 7.831 -2.309 1.00 79.06 173 GLN A N 1
ATOM 1420 C CA . GLN A 1 173 ? 1.216 6.655 -2.115 1.00 79.06 173 GLN A CA 1
ATOM 1421 C C . GLN A 1 173 ? 1.957 5.334 -2.378 1.00 79.06 173 GLN A C 1
ATOM 1423 O O . GLN A 1 173 ? 1.343 4.264 -2.360 1.00 79.06 173 GLN A O 1
ATOM 1428 N N . CYS A 1 174 ? 3.267 5.391 -2.630 1.00 82.88 174 CYS A N 1
ATOM 1429 C CA . CYS A 1 174 ? 4.123 4.226 -2.797 1.00 82.88 174 CYS A CA 1
ATOM 1430 C C . CYS A 1 174 ? 5.298 4.317 -1.836 1.00 82.88 174 CYS A C 1
ATOM 1432 O O . CYS A 1 174 ? 6.251 5.056 -2.062 1.00 82.88 174 CYS A O 1
ATOM 1434 N N . LYS A 1 175 ? 5.214 3.544 -0.750 1.00 81.88 175 LYS A N 1
ATOM 1435 C CA . LYS A 1 175 ? 6.194 3.544 0.337 1.00 81.88 175 LYS A CA 1
ATOM 1436 C C . LYS A 1 175 ? 6.890 2.182 0.423 1.00 81.88 175 LYS A C 1
ATOM 1438 O O . LYS A 1 175 ? 6.699 1.444 1.395 1.00 81.88 175 LYS A O 1
ATOM 1443 N N . PRO A 1 176 ? 7.700 1.816 -0.591 1.00 82.12 176 PRO A N 1
ATOM 1444 C CA . PRO A 1 176 ? 8.290 0.482 -0.680 1.00 82.12 176 PRO A CA 1
ATOM 1445 C C . PRO A 1 176 ? 9.216 0.166 0.499 1.00 82.12 176 PRO A C 1
ATOM 1447 O O . PRO A 1 176 ? 9.308 -0.991 0.905 1.00 82.12 176 PRO A O 1
ATOM 1450 N N . TYR A 1 177 ? 9.846 1.193 1.074 1.00 82.62 177 TYR A N 1
ATOM 1451 C CA . TYR A 1 177 ? 10.801 1.066 2.173 1.00 82.62 177 TYR A CA 1
ATOM 1452 C C . TYR A 1 177 ? 10.168 1.120 3.571 1.00 82.62 177 TYR A C 1
ATOM 1454 O O . TYR A 1 177 ? 10.750 0.577 4.504 1.00 82.62 177 TYR A O 1
ATOM 1462 N N . GLU A 1 178 ? 8.986 1.729 3.726 1.00 79.25 178 GLU A N 1
ATOM 1463 C CA . GLU A 1 178 ? 8.318 1.845 5.034 1.00 79.25 178 GLU A CA 1
ATOM 1464 C C . GLU A 1 178 ? 7.354 0.678 5.271 1.00 79.25 178 GLU A C 1
ATOM 1466 O O . GLU A 1 178 ? 7.510 -0.076 6.225 1.00 79.25 178 GLU A O 1
ATOM 1471 N N . ASN A 1 179 ? 6.366 0.496 4.387 1.00 74.44 179 ASN A N 1
ATOM 1472 C CA . ASN A 1 179 ? 5.273 -0.461 4.598 1.00 74.44 179 ASN A CA 1
ATOM 1473 C C . ASN A 1 179 ? 5.089 -1.462 3.448 1.00 74.44 179 ASN A C 1
ATOM 1475 O O . ASN A 1 179 ? 4.165 -2.273 3.479 1.00 74.44 179 ASN A O 1
ATOM 1479 N N . LYS A 1 180 ? 5.968 -1.428 2.435 1.00 77.94 180 LYS A N 1
ATOM 1480 C CA . LYS A 1 180 ? 5.939 -2.317 1.257 1.00 77.94 180 LYS A CA 1
ATOM 1481 C C . LYS A 1 180 ? 4.608 -2.275 0.493 1.00 77.94 180 LYS A C 1
ATOM 1483 O O . LYS A 1 180 ? 4.287 -3.211 -0.241 1.00 77.94 180 LYS A O 1
ATOM 1488 N N . LEU A 1 181 ? 3.836 -1.198 0.648 1.00 80.38 181 LEU A N 1
ATOM 1489 C CA . LEU A 1 181 ? 2.585 -0.981 -0.062 1.00 80.38 181 LEU A CA 1
ATOM 1490 C C . LEU A 1 181 ? 2.740 0.167 -1.049 1.00 80.38 181 LEU A C 1
ATOM 1492 O O . LEU A 1 181 ? 3.248 1.245 -0.734 1.00 80.38 181 LEU A O 1
ATOM 1496 N N . CYS A 1 182 ? 2.256 -0.085 -2.259 1.00 84.06 182 CYS A N 1
ATOM 1497 C CA . CYS A 1 182 ? 2.172 0.914 -3.304 1.00 84.06 182 CYS A CA 1
ATOM 1498 C C . CYS A 1 182 ? 0.786 0.900 -3.920 1.00 84.06 182 CYS A C 1
ATOM 1500 O O . CYS A 1 182 ? 0.296 -0.142 -4.365 1.00 84.06 182 CYS A O 1
ATOM 1502 N N . TYR A 1 183 ? 0.164 2.074 -3.956 1.00 82.88 183 TYR A N 1
ATOM 1503 C CA . TYR A 1 183 ? -1.032 2.277 -4.748 1.00 82.88 183 TYR A CA 1
ATOM 1504 C C . TYR A 1 183 ? -0.650 2.303 -6.228 1.00 82.88 183 TYR A C 1
ATOM 1506 O O . TYR A 1 183 ? 0.147 3.131 -6.668 1.00 82.88 183 TYR A O 1
ATOM 1514 N N . LEU A 1 184 ? -1.213 1.372 -6.998 1.00 81.75 184 LEU A N 1
ATOM 1515 C CA . LEU A 1 184 ? -1.034 1.336 -8.443 1.00 81.75 184 LEU A CA 1
ATOM 1516 C C . LEU A 1 184 ? -2.210 2.065 -9.097 1.00 81.75 184 LEU A C 1
ATOM 1518 O O . LEU A 1 184 ? -3.347 1.584 -8.991 1.00 81.75 184 LEU A O 1
ATOM 1522 N N . PRO A 1 185 ? -1.975 3.205 -9.768 1.00 70.56 185 PRO A N 1
ATOM 1523 C CA . PRO A 1 185 ? -3.049 3.936 -10.414 1.00 70.56 185 PRO A CA 1
ATOM 1524 C C . PRO A 1 185 ? -3.663 3.075 -11.524 1.00 70.56 185 PRO A C 1
ATOM 1526 O O . PRO A 1 185 ? -2.962 2.448 -12.319 1.00 70.56 185 PRO A O 1
ATOM 1529 N N . ARG A 1 186 ? -5.001 3.021 -11.571 1.00 66.69 186 ARG A N 1
ATOM 1530 C CA . ARG A 1 186 ? -5.737 2.257 -12.600 1.00 66.69 186 ARG A CA 1
ATOM 1531 C C . ARG A 1 186 ? -5.592 2.867 -13.995 1.00 66.69 186 ARG A C 1
ATOM 1533 O O . ARG A 1 186 ? -5.740 2.153 -14.981 1.00 66.69 186 ARG A O 1
ATOM 1540 N N . PHE A 1 187 ? -5.298 4.162 -14.048 1.00 63.25 187 PHE A N 1
ATOM 1541 C CA . PHE A 1 187 ? -5.072 4.934 -15.259 1.00 63.25 187 PHE A CA 1
ATOM 1542 C C . PHE A 1 187 ? -3.714 5.614 -15.127 1.00 63.25 187 PHE A C 1
ATOM 1544 O O . PHE A 1 187 ? -3.459 6.283 -14.126 1.00 63.25 187 PHE A O 1
ATOM 1551 N N . SER A 1 188 ? -2.833 5.420 -16.108 1.00 56.16 188 SER A N 1
ATOM 1552 C CA . SER A 1 188 ? -1.622 6.232 -16.187 1.00 56.16 188 SER A CA 1
ATOM 1553 C C . SER A 1 188 ? -2.060 7.631 -16.608 1.00 56.16 188 SER A C 1
ATOM 1555 O O . SER A 1 188 ? -2.685 7.730 -17.663 1.00 56.16 188 SER A O 1
ATOM 1557 N N . PRO A 1 189 ? -1.766 8.697 -15.846 1.00 51.31 189 PRO A N 1
ATOM 1558 C CA . PRO A 1 189 ? -1.850 10.031 -16.416 1.00 51.31 189 PRO A CA 1
ATOM 1559 C C . PRO A 1 189 ? -0.935 10.081 -17.647 1.00 51.31 189 PRO A C 1
ATOM 1561 O O . PRO A 1 189 ? 0.097 9.396 -17.685 1.00 51.31 189 PRO A O 1
ATOM 1564 N N . ASP A 1 190 ? -1.369 10.825 -18.660 1.00 46.09 190 ASP A N 1
ATOM 1565 C CA . ASP A 1 190 ? -0.762 10.961 -19.984 1.00 46.09 190 ASP A CA 1
ATOM 1566 C C . ASP A 1 190 ? 0.645 11.589 -19.938 1.00 46.09 190 ASP A C 1
ATOM 1568 O O 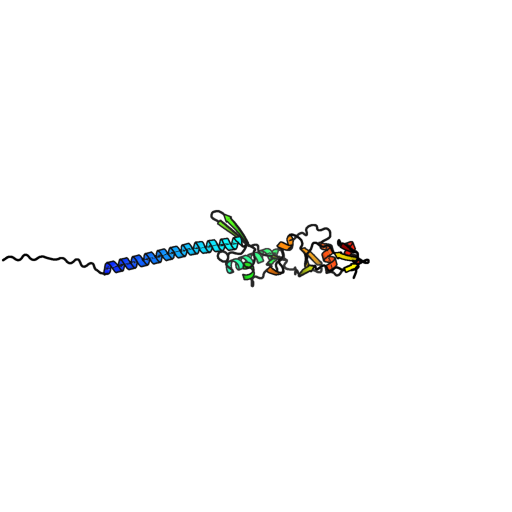. ASP A 1 190 ? 0.886 12.681 -20.444 1.00 46.09 190 ASP A O 1
ATOM 1572 N N . ASN A 1 191 ? 1.626 10.893 -19.365 1.00 52.97 191 ASN A N 1
ATOM 1573 C CA . ASN A 1 191 ? 3.027 11.191 -19.620 1.00 52.97 191 ASN A CA 1
ATOM 1574 C C . ASN A 1 191 ? 3.362 10.580 -20.983 1.00 52.97 191 ASN A C 1
ATOM 1576 O O . ASN A 1 191 ? 3.715 9.405 -21.063 1.00 52.97 191 ASN A O 1
ATOM 1580 N N . LEU A 1 192 ? 3.246 11.383 -22.045 1.00 51.66 192 LEU A N 1
ATOM 1581 C CA . LEU A 1 192 ? 3.398 11.006 -23.461 1.00 51.66 192 LEU A CA 1
ATOM 1582 C C . LEU A 1 192 ? 4.622 10.103 -23.754 1.00 51.66 192 LEU A C 1
ATOM 1584 O O . LEU A 1 192 ? 4.578 9.274 -24.659 1.00 51.66 192 LEU A O 1
ATOM 1588 N N . HIS A 1 193 ? 5.689 10.206 -22.947 1.00 55.19 193 HIS A N 1
ATOM 1589 C CA . HIS A 1 193 ? 6.926 9.424 -23.096 1.00 55.19 193 HIS A CA 1
ATOM 1590 C C . HIS A 1 193 ? 7.360 8.633 -21.848 1.00 55.19 193 HIS A C 1
ATOM 1592 O O . HIS A 1 193 ? 8.178 7.719 -21.957 1.00 55.19 193 HIS A O 1
ATOM 1598 N N . GLY A 1 194 ? 6.821 8.932 -20.662 1.00 64.19 194 GLY A N 1
ATOM 1599 C CA . GLY A 1 194 ? 7.299 8.374 -19.386 1.00 64.19 194 GLY A CA 1
ATOM 1600 C C . GLY A 1 194 ? 7.187 6.844 -19.289 1.00 64.19 194 GLY A C 1
ATOM 1601 O O . GLY A 1 194 ? 8.198 6.181 -19.040 1.00 64.19 194 GLY A O 1
ATOM 1602 N N . PRO A 1 195 ? 6.002 6.256 -19.545 1.00 71.75 195 PRO A N 1
ATOM 1603 C CA . PRO A 1 195 ? 5.802 4.812 -19.478 1.00 71.75 195 PRO A CA 1
ATOM 1604 C C . PRO A 1 195 ? 6.594 4.039 -20.533 1.00 71.75 195 PRO A C 1
ATOM 1606 O O . PRO A 1 195 ? 7.095 2.957 -20.243 1.00 71.75 195 PRO A O 1
ATOM 1609 N N . GLN A 1 196 ? 6.717 4.578 -21.749 1.00 79.12 196 GLN A N 1
ATOM 1610 C CA . GLN A 1 196 ? 7.438 3.915 -22.841 1.00 79.12 196 GLN A CA 1
ATOM 1611 C C . GLN A 1 196 ? 8.948 3.957 -22.620 1.00 79.12 196 GLN A C 1
ATOM 1613 O O . GLN A 1 196 ? 9.615 2.932 -22.744 1.00 79.12 196 GLN A O 1
ATOM 1618 N N . CYS A 1 197 ? 9.475 5.109 -22.202 1.00 82.12 197 CYS A N 1
ATOM 1619 C CA . CYS A 1 197 ? 10.886 5.251 -21.877 1.00 82.12 197 CYS A CA 1
ATOM 1620 C C . CYS A 1 197 ? 11.309 4.303 -20.742 1.00 82.12 197 CYS A C 1
ATOM 1622 O O . CYS A 1 197 ? 12.303 3.586 -20.854 1.00 82.12 197 CYS A O 1
ATOM 1624 N N . ALA A 1 198 ? 10.518 4.245 -19.666 1.00 83.31 198 ALA A N 1
ATOM 1625 C CA . ALA A 1 198 ? 10.749 3.332 -18.552 1.00 83.31 198 ALA A CA 1
ATOM 1626 C C . ALA A 1 198 ? 10.759 1.856 -18.988 1.00 83.31 198 ALA A C 1
ATOM 1628 O O . ALA A 1 198 ? 11.654 1.108 -18.596 1.00 83.31 198 ALA A O 1
ATOM 1629 N N . LYS A 1 199 ? 9.804 1.452 -19.837 1.00 82.62 199 LYS A N 1
ATOM 1630 C CA . LYS A 1 199 ? 9.725 0.090 -20.389 1.00 82.62 199 LYS A CA 1
ATOM 1631 C C . LYS A 1 199 ? 10.930 -0.258 -21.260 1.00 82.62 199 LYS A C 1
ATOM 1633 O O . LYS A 1 199 ? 11.529 -1.307 -21.061 1.00 82.62 199 LYS A O 1
ATOM 1638 N N . MET A 1 200 ? 11.318 0.617 -22.189 1.00 85.06 200 MET A N 1
ATOM 1639 C CA . MET A 1 200 ? 12.475 0.376 -23.062 1.00 85.06 200 MET A CA 1
ATOM 1640 C C . MET A 1 200 ? 13.757 0.163 -22.258 1.00 85.06 200 MET A C 1
ATOM 1642 O O . MET A 1 200 ? 14.500 -0.783 -22.509 1.00 85.06 200 MET A O 1
ATOM 1646 N N . ARG A 1 201 ? 13.979 0.993 -21.235 1.00 84.38 201 ARG A N 1
ATOM 1647 C CA . ARG A 1 201 ? 15.123 0.837 -20.329 1.00 84.38 201 ARG A CA 1
ATOM 1648 C C . ARG A 1 201 ? 15.070 -0.482 -19.563 1.00 84.38 201 ARG A C 1
ATOM 1650 O O . ARG A 1 201 ? 16.086 -1.157 -19.457 1.00 84.38 201 ARG A O 1
ATOM 1657 N N . PHE A 1 202 ? 13.897 -0.849 -19.052 1.00 86.69 202 PHE A N 1
ATOM 1658 C CA . PHE A 1 202 ? 13.702 -2.094 -18.312 1.00 86.69 202 PHE A CA 1
ATOM 1659 C C . PHE A 1 202 ? 14.002 -3.341 -19.158 1.00 86.69 202 PHE A C 1
ATOM 1661 O O . PHE A 1 202 ? 14.603 -4.287 -18.659 1.00 86.69 202 PHE A O 1
ATOM 1668 N N . HIS A 1 203 ? 13.655 -3.321 -20.446 1.00 87.88 203 HIS A N 1
ATOM 1669 C CA . HIS A 1 203 ? 13.936 -4.422 -21.371 1.00 87.88 203 HIS A CA 1
ATOM 1670 C C . HIS A 1 203 ? 15.342 -4.393 -21.992 1.00 87.88 203 HIS A C 1
ATOM 1672 O O . HIS A 1 203 ? 15.654 -5.261 -22.802 1.00 87.88 203 HIS A O 1
ATOM 1678 N N . GLY A 1 204 ? 16.193 -3.432 -21.619 1.00 85.62 204 GLY A N 1
ATOM 1679 C CA . GLY A 1 204 ? 17.568 -3.352 -22.116 1.00 85.62 204 GLY A CA 1
ATOM 1680 C C . GLY A 1 204 ? 17.692 -2.855 -23.559 1.00 85.62 204 GLY A C 1
ATOM 1681 O O . GLY A 1 204 ? 18.580 -3.311 -24.274 1.00 85.62 204 GLY A O 1
ATOM 1682 N N . ALA A 1 205 ? 16.813 -1.941 -23.987 1.00 87.75 205 ALA A N 1
ATOM 1683 C CA . ALA A 1 205 ? 16.913 -1.280 -25.291 1.00 87.75 205 ALA A CA 1
ATOM 1684 C C . ALA A 1 205 ? 18.279 -0.602 -25.486 1.00 87.75 205 ALA A C 1
ATOM 1686 O O . ALA A 1 205 ? 18.899 -0.133 -24.521 1.00 87.75 205 ALA A O 1
ATOM 1687 N N . THR A 1 206 ? 18.741 -0.519 -26.735 1.00 88.56 206 THR A N 1
ATOM 1688 C CA . THR A 1 206 ? 20.018 0.136 -27.026 1.00 88.56 206 THR A CA 1
ATOM 1689 C C . THR A 1 206 ? 19.921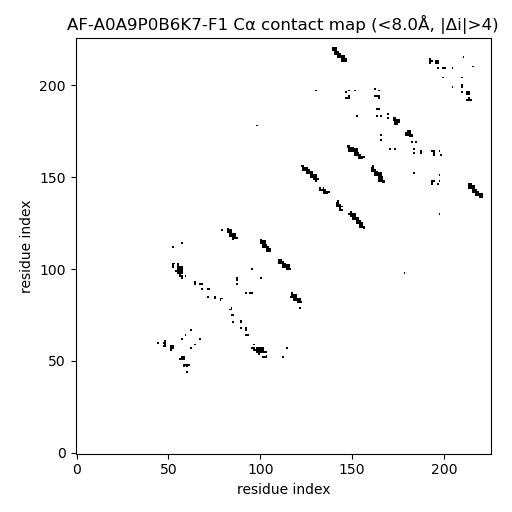 1.637 -26.806 1.00 88.56 206 THR A C 1
ATOM 1691 O O . THR A 1 206 ? 18.846 2.242 -26.780 1.00 88.56 206 THR A O 1
ATOM 1694 N N . VAL A 1 207 ? 21.087 2.258 -26.678 1.00 86.25 207 VAL A N 1
ATOM 1695 C CA . VAL A 1 207 ? 21.225 3.703 -26.553 1.00 86.25 207 VAL A CA 1
ATOM 1696 C C . VAL A 1 207 ? 20.487 4.389 -27.722 1.00 86.25 207 VAL A C 1
ATOM 1698 O O . VAL A 1 207 ? 19.593 5.200 -27.469 1.00 86.25 207 VAL A O 1
ATOM 1701 N N . GLU A 1 208 ? 20.710 3.945 -28.968 1.00 87.88 208 GLU A N 1
ATOM 1702 C CA . GLU A 1 208 ? 20.047 4.392 -30.213 1.00 87.88 208 GLU A CA 1
ATOM 1703 C C . GLU A 1 208 ? 18.517 4.343 -30.158 1.00 87.88 208 GLU A C 1
ATOM 1705 O O . GLU A 1 208 ? 17.842 5.254 -30.642 1.00 87.88 208 GLU A O 1
ATOM 1710 N N . GLU A 1 209 ? 17.959 3.279 -29.588 1.00 88.06 209 GLU A N 1
ATOM 1711 C CA . GLU A 1 209 ? 16.513 3.080 -29.457 1.00 88.06 209 GLU A CA 1
ATOM 1712 C C . GLU A 1 209 ? 15.915 4.000 -28.389 1.00 88.06 209 GLU A C 1
ATOM 1714 O O . GLU A 1 209 ? 14.856 4.604 -28.591 1.00 88.06 209 GLU A O 1
ATOM 1719 N N . ILE A 1 210 ? 16.637 4.165 -27.278 1.00 86.00 210 ILE A N 1
ATOM 1720 C CA . ILE A 1 210 ? 16.253 5.038 -26.173 1.00 86.00 210 ILE A CA 1
ATOM 1721 C C . ILE A 1 210 ? 16.219 6.502 -26.640 1.00 86.00 210 ILE A C 1
ATOM 1723 O O . ILE A 1 210 ? 15.267 7.194 -26.293 1.00 86.00 210 ILE A O 1
ATOM 1727 N N . ALA A 1 211 ? 17.154 6.993 -27.468 1.00 85.31 211 ALA A N 1
ATOM 1728 C CA . ALA A 1 211 ? 17.128 8.404 -27.921 1.00 85.31 211 ALA A CA 1
ATOM 1729 C C . ALA A 1 211 ? 15.924 8.769 -28.769 1.00 85.31 211 ALA A C 1
ATOM 1731 O O . ALA A 1 211 ? 15.510 9.925 -28.785 1.00 85.31 211 ALA A O 1
ATOM 1732 N N . LYS A 1 212 ? 15.362 7.799 -29.486 1.00 85.50 212 LYS A N 1
ATOM 1733 C CA . LYS A 1 212 ? 14.190 8.046 -30.329 1.00 85.50 212 LYS A CA 1
ATOM 1734 C C . LYS A 1 212 ? 12.924 8.251 -29.501 1.00 85.50 212 LYS A C 1
ATOM 1736 O O . LYS A 1 212 ? 11.978 8.859 -29.989 1.00 85.50 212 LYS A O 1
ATOM 1741 N N . THR A 1 213 ? 12.904 7.735 -28.272 1.00 83.38 213 THR A N 1
ATOM 1742 C CA . THR A 1 213 ? 11.684 7.609 -27.460 1.00 83.38 213 THR A CA 1
ATOM 1743 C C . THR A 1 213 ? 11.754 8.390 -26.146 1.00 83.38 213 THR A C 1
ATOM 1745 O O . THR A 1 213 ? 10.730 8.862 -25.654 1.00 83.38 213 THR A O 1
ATOM 1748 N N . CYS A 1 214 ? 12.945 8.528 -25.565 1.00 84.50 214 CYS A N 1
ATOM 1749 C CA . CYS A 1 214 ? 13.189 9.181 -24.286 1.00 84.50 214 CYS A CA 1
ATOM 1750 C C . CYS A 1 214 ? 13.808 10.571 -24.480 1.00 84.50 214 CYS A C 1
ATOM 1752 O O . CYS A 1 214 ? 14.778 10.697 -25.230 1.00 84.50 214 CYS A O 1
ATOM 1754 N N . PRO A 1 215 ? 13.354 11.598 -23.741 1.00 85.31 215 PRO A N 1
ATOM 1755 C CA . PRO A 1 215 ? 14.048 12.877 -23.711 1.00 85.31 215 PRO A CA 1
ATOM 1756 C C . PRO A 1 215 ? 15.433 12.727 -23.064 1.00 85.31 215 PRO A C 1
ATOM 1758 O O . PRO A 1 215 ? 15.590 12.138 -21.990 1.00 85.31 215 PRO A O 1
ATOM 1761 N N . MET A 1 216 ? 16.452 13.268 -23.731 1.00 86.75 216 MET A N 1
ATOM 1762 C CA . MET A 1 216 ? 17.843 13.239 -23.279 1.00 86.75 216 MET A CA 1
ATOM 1763 C C . MET A 1 216 ? 18.366 14.644 -23.061 1.00 86.75 216 MET A C 1
ATOM 1765 O O . MET A 1 216 ? 18.047 15.565 -23.813 1.00 86.75 216 MET A O 1
ATOM 1769 N N . ARG A 1 217 ? 19.233 14.785 -22.062 1.00 87.12 217 ARG A N 1
ATOM 1770 C CA . ARG A 1 217 ? 20.035 15.985 -21.884 1.00 87.12 217 ARG A CA 1
ATOM 1771 C C . ARG A 1 217 ? 21.506 15.621 -21.960 1.00 87.12 217 ARG A C 1
ATOM 1773 O O . ARG A 1 217 ? 22.001 14.788 -21.200 1.00 87.12 217 ARG A O 1
ATOM 1780 N N . SER A 1 218 ? 22.194 16.294 -22.866 1.00 88.00 218 SER A N 1
ATOM 1781 C CA . SER A 1 218 ? 23.604 16.066 -23.147 1.00 88.00 218 SER A CA 1
ATOM 1782 C C . SER A 1 218 ? 24.411 17.280 -22.733 1.00 88.00 218 SER A C 1
ATOM 1784 O O . SER A 1 218 ? 23.998 18.422 -22.943 1.00 88.00 218 SER A O 1
ATOM 1786 N N . LEU A 1 219 ? 25.557 17.028 -22.117 1.00 84.50 219 LEU A N 1
ATOM 1787 C CA . LEU A 1 219 ? 26.561 18.040 -21.843 1.00 84.50 219 LEU A CA 1
ATOM 1788 C C . LEU A 1 219 ? 27.787 17.728 -22.702 1.00 84.50 219 LEU A C 1
ATOM 1790 O O . LEU A 1 219 ? 28.163 16.554 -22.812 1.00 84.50 219 LEU A O 1
ATOM 1794 N N . PRO A 1 220 ? 28.417 18.743 -23.319 1.00 80.12 220 PRO A N 1
ATOM 1795 C CA . PRO A 1 220 ? 29.698 18.536 -23.974 1.00 80.12 220 PRO A CA 1
ATOM 1796 C C . PRO A 1 220 ? 30.673 17.943 -22.959 1.00 80.12 220 PRO A C 1
ATOM 1798 O O . PRO A 1 220 ? 30.613 18.276 -21.772 1.00 80.12 220 PRO A O 1
ATOM 1801 N N . HIS A 1 221 ? 31.538 17.039 -23.421 1.00 65.31 221 HIS A N 1
ATOM 1802 C CA . HIS A 1 221 ? 32.573 16.469 -22.574 1.00 65.31 221 HIS A CA 1
ATOM 1803 C C . HIS A 1 221 ? 33.386 17.634 -22.000 1.00 65.31 221 HIS A C 1
ATOM 1805 O O . HIS A 1 221 ? 34.100 18.317 -22.732 1.00 65.31 221 HIS A O 1
ATOM 1811 N N . LEU A 1 222 ? 33.226 17.913 -20.703 1.00 55.19 222 LEU A N 1
ATOM 1812 C CA . LEU A 1 222 ? 34.115 18.834 -20.019 1.00 55.19 222 LEU A CA 1
ATOM 1813 C C . LEU A 1 222 ? 35.479 18.155 -20.064 1.00 55.19 222 LEU A C 1
ATOM 1815 O O . LEU A 1 222 ? 35.717 17.165 -19.372 1.00 55.19 222 LEU A O 1
ATOM 1819 N N . THR A 1 223 ? 36.355 18.649 -20.933 1.00 48.50 223 THR A N 1
ATOM 1820 C CA . THR A 1 223 ? 37.788 18.527 -20.723 1.00 48.50 223 THR A CA 1
ATOM 1821 C C . THR A 1 223 ? 38.033 19.140 -19.356 1.00 48.50 223 THR A C 1
ATOM 1823 O O . THR A 1 223 ? 37.989 20.360 -19.199 1.00 48.50 223 THR A O 1
ATOM 1826 N N . VAL A 1 224 ? 38.185 18.288 -18.343 1.00 43.75 224 VAL A N 1
ATOM 1827 C CA . VAL A 1 224 ? 38.801 18.689 -17.086 1.00 43.75 224 VAL A CA 1
ATOM 1828 C C . VAL A 1 224 ? 40.180 19.186 -17.499 1.00 43.75 224 VAL A C 1
ATOM 1830 O O . VAL A 1 224 ? 41.043 18.391 -17.860 1.00 43.75 224 VAL A O 1
ATOM 1833 N N . PHE A 1 225 ? 40.333 20.506 -17.580 1.00 42.50 225 PHE A N 1
ATOM 1834 C CA . PHE A 1 225 ? 41.641 21.129 -17.657 1.00 42.50 225 PHE A CA 1
ATOM 1835 C C . PHE A 1 225 ? 42.313 20.805 -16.322 1.00 42.50 225 PHE A C 1
ATOM 1837 O O . PHE A 1 225 ? 41.948 21.368 -15.290 1.00 42.50 225 PHE A O 1
ATOM 1844 N N . ALA A 1 226 ? 43.172 19.789 -16.356 1.00 38.91 226 ALA A N 1
ATOM 1845 C CA . ALA A 1 226 ? 44.168 19.522 -15.332 1.00 38.91 226 ALA A CA 1
ATOM 1846 C C . ALA A 1 226 ? 45.366 20.452 -15.547 1.00 38.91 226 ALA A C 1
ATOM 1848 O O . ALA A 1 226 ? 45.664 20.751 -16.729 1.00 38.91 226 ALA A O 1
#

Radius of gyration: 35.92 Å; Cα contacts (8 Å, |Δi|>4): 246; chains: 1; bounding box: 76×36×139 Å

Secondary structure (DSSP, 8-state):
--------------THHHHHHHHHHHHHHHHHHHHHHHHHHHHHHHHHHHHHHHTT---TTTS-HHHHHHHHHHHHHHHGGGTEEESS-GGGGGGGTTS--EEEEE-SS-EEEEE---EEETT--EEEEE-----EEETTEEEEE---EEEEEEEEETTEEEEEEEEGGGGGGEETTTTSEE---SS----SSHHHHHHHHHTT--HHHHHHHS-EEEEE------